Protein AF-A0A951F5Q0-F1 (afdb_monomer)

Nearest PDB structures (foldseek):
  8dj2-assembly2_B  TM=3.797E-01  e=6.574E-02  Chlamydia trachomatis
  5t99-assembly1_A  TM=4.581E-01  e=1.688E-01  Bacteroides uniformis
  5t99-assembly2_B  TM=4.361E-01  e=2.193E-01  Bacteroides uniformis
  5t98-assembly2_B  TM=4.024E-01  e=1.779E-01  Bacteroides uniformis
  5t9g-assembly1_A  TM=4.221E-01  e=2.567E-01  Bacteroides uniformis

Mean predicted aligned error: 11.38 Å

Foldseek 3Di:
DDDDDDDDDDDDDPDDDDDDDPDPPPDPPPPPPPVDFDQAAKDKDKADKDAFQQPDDDPQRGWGWIKIKIKIFTAGPVRDGDQDFPKWKFKDKDWDDWVPDDDDDDDGDTFTQHNRRIDMDMDIATDSDDDGADAPTKTWMKMWMWMADPNDIGGRWIWIWIGHRHDIDTDTCPVPPPDDSD

Secondary structure (DSSP, 8-state):
-----------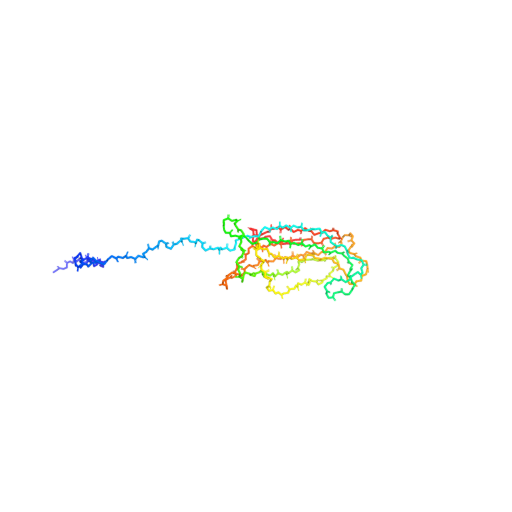-----------------PPP---------EEEEEEEEEEEEEEEEETTEEEEEEEEEEEEEEEE-TTS-B---TT-EEEEEEEEEEEES--------SPEEP-TTSEEEEEEEEEESSSSP--TT-EEEEEEEEEEEETTEEEEEEEEEEEEETTEEEEEE-TT-TT----

Structure (mmCIF, N/CA/C/O backbone):
data_AF-A0A951F5Q0-F1
#
_entry.id   AF-A0A951F5Q0-F1
#
loop_
_atom_site.group_PDB
_atom_site.id
_atom_site.type_symbol
_atom_site.label_atom_id
_atom_site.label_alt_id
_atom_site.label_comp_id
_atom_site.label_asym_id
_atom_site.label_entity_id
_atom_site.label_seq_id
_atom_site.pdbx_PDB_ins_code
_atom_site.Cartn_x
_atom_site.Cartn_y
_atom_site.Cartn_z
_atom_site.occupancy
_atom_site.B_iso_or_equiv
_atom_site.auth_seq_id
_atom_site.auth_comp_id
_atom_site.auth_asym_id
_atom_site.auth_atom_id
_atom_site.pdbx_PDB_model_num
ATOM 1 N N . MET A 1 1 ? 0.484 22.603 83.054 1.00 34.66 1 MET A N 1
ATOM 2 C CA . MET A 1 1 ? 1.721 22.010 82.505 1.00 34.66 1 MET A CA 1
ATOM 3 C C . MET A 1 1 ? 1.322 21.052 81.384 1.00 34.66 1 MET A C 1
ATOM 5 O O . MET A 1 1 ? 0.395 20.286 81.589 1.00 34.66 1 MET A O 1
ATOM 9 N N . SER A 1 2 ? 1.955 21.227 80.217 1.00 35.94 2 SER A N 1
ATOM 10 C CA . SER A 1 2 ? 1.937 20.473 78.933 1.00 35.94 2 SER A CA 1
ATOM 11 C C . SER A 1 2 ? 2.016 18.930 79.021 1.00 35.94 2 SER A C 1
ATOM 13 O O . SER A 1 2 ? 2.311 18.455 80.116 1.00 35.94 2 SER A O 1
ATOM 15 N N . PRO A 1 3 ? 2.018 18.149 77.900 1.00 47.47 3 PRO A N 1
ATOM 16 C CA . PRO A 1 3 ? 1.551 18.370 76.502 1.00 47.47 3 PRO A CA 1
ATOM 17 C C . PRO A 1 3 ? 0.884 17.117 75.828 1.00 47.47 3 PRO A C 1
ATOM 19 O O . PRO A 1 3 ? 0.815 16.049 76.426 1.00 47.47 3 PRO A O 1
ATOM 22 N N . GLY A 1 4 ? 0.498 17.225 74.540 1.00 34.50 4 GLY A N 1
ATOM 23 C CA . GLY A 1 4 ? 0.365 16.106 73.565 1.00 34.50 4 GLY A CA 1
ATOM 24 C C . GLY A 1 4 ? -0.912 16.192 72.702 1.00 34.50 4 GLY A C 1
ATOM 25 O O . GLY A 1 4 ? -1.982 15.926 73.226 1.00 34.50 4 GLY A O 1
ATOM 26 N N . SER A 1 5 ? -0.947 16.742 71.471 1.00 35.59 5 SER A N 1
ATOM 27 C CA . SER A 1 5 ? -0.410 16.261 70.164 1.00 35.59 5 SER A CA 1
ATOM 28 C C . SER A 1 5 ? -0.901 14.838 69.807 1.00 35.59 5 SER A C 1
ATOM 30 O O . SER A 1 5 ? -0.798 13.969 70.658 1.00 35.59 5 SER A O 1
ATOM 32 N N . VAL A 1 6 ? -1.427 14.466 68.627 1.00 37.94 6 VAL A N 1
ATOM 33 C CA . VAL A 1 6 ? -1.341 14.982 67.246 1.00 37.94 6 VAL A CA 1
ATOM 34 C C . VAL A 1 6 ? -2.530 14.422 66.406 1.00 37.94 6 VAL A C 1
ATOM 36 O O . VAL A 1 6 ? -2.963 13.300 66.644 1.00 37.94 6 VAL A O 1
ATOM 39 N N . THR A 1 7 ? -2.957 15.178 65.378 1.00 38.00 7 THR A N 1
ATOM 40 C CA . THR A 1 7 ? -3.414 14.774 64.011 1.00 38.00 7 THR A CA 1
ATOM 41 C C . THR A 1 7 ? -4.562 13.784 63.756 1.00 38.00 7 THR A C 1
ATOM 43 O O . THR A 1 7 ? -4.492 12.619 64.121 1.00 38.00 7 THR A O 1
ATOM 46 N N . GLY A 1 8 ? -5.449 14.189 62.831 1.00 34.72 8 GLY A N 1
ATOM 47 C CA . GLY A 1 8 ? -5.683 13.363 61.633 1.00 34.72 8 GLY A CA 1
ATOM 48 C C . GLY A 1 8 ? -7.130 13.037 61.258 1.00 34.72 8 GLY A C 1
ATOM 49 O O . GLY A 1 8 ? -7.564 11.910 61.424 1.00 34.72 8 GLY A O 1
ATOM 50 N N . SER A 1 9 ? -7.828 14.026 60.699 1.00 41.59 9 SER A N 1
ATOM 51 C CA . SER A 1 9 ? -8.694 13.948 59.509 1.00 41.59 9 SER A CA 1
ATOM 52 C C . SER A 1 9 ? -9.585 12.712 59.252 1.00 41.59 9 SER A C 1
ATOM 54 O O . SER A 1 9 ? -9.148 11.709 58.706 1.00 41.59 9 SER A O 1
ATOM 56 N N . GLY A 1 10 ? -10.894 12.912 59.454 1.00 40.56 10 GLY A N 1
ATOM 57 C CA . GLY A 1 10 ? -11.915 12.735 58.410 1.00 40.56 10 GLY A CA 1
ATOM 58 C C . GLY A 1 10 ? -12.290 11.319 57.966 1.00 40.56 10 GLY A C 1
ATOM 59 O O . GLY A 1 10 ? -11.799 10.847 56.949 1.00 40.56 10 GLY A O 1
ATOM 60 N N . GLN A 1 11 ? -13.328 10.750 58.585 1.00 35.91 11 GLN A N 1
ATOM 61 C CA . GLN A 1 11 ? -14.339 9.979 57.853 1.00 35.91 11 GLN A CA 1
ATOM 62 C C . GLN A 1 11 ? -15.733 10.337 58.378 1.00 35.91 11 GLN A C 1
ATOM 64 O O . GLN A 1 11 ? -16.081 10.073 59.527 1.00 35.91 11 GLN A O 1
ATOM 69 N N . VAL A 1 12 ? -16.520 10.985 57.519 1.00 39.59 12 VAL A N 1
ATOM 70 C CA . VAL A 1 12 ? -17.947 11.231 57.729 1.00 39.59 12 VAL A CA 1
ATOM 71 C C . VAL A 1 12 ? -18.664 9.884 57.684 1.00 39.59 12 VAL A C 1
ATOM 73 O O . VAL A 1 12 ? -18.611 9.168 56.686 1.00 39.59 12 VAL A O 1
ATOM 76 N N . GLN A 1 13 ? -19.327 9.550 58.789 1.00 35.75 13 GLN A N 1
ATOM 77 C CA . GLN A 1 13 ? -20.285 8.457 58.887 1.00 35.75 13 GLN A CA 1
ATOM 78 C C . GLN A 1 13 ? -21.427 8.689 57.888 1.00 35.75 13 GLN A C 1
ATOM 80 O O . GLN A 1 13 ? -22.247 9.583 58.082 1.00 35.75 13 GLN A O 1
ATOM 85 N N . LEU A 1 14 ? -21.528 7.864 56.846 1.00 39.88 14 LEU A N 1
ATOM 86 C CA . LEU A 1 14 ? -22.769 7.747 56.081 1.00 39.88 14 LEU A CA 1
ATOM 87 C C . LEU A 1 14 ? -23.744 6.881 56.886 1.00 39.88 14 LEU A C 1
ATOM 89 O O . LEU A 1 14 ? -23.742 5.651 56.822 1.00 39.88 14 LEU A O 1
ATOM 93 N N . GLN A 1 15 ? -24.537 7.567 57.712 1.00 39.84 15 GLN A N 1
ATOM 94 C CA . GLN A 1 15 ? -25.701 7.018 58.391 1.00 39.84 15 GLN A CA 1
ATOM 95 C C . GLN A 1 15 ? -26.683 6.430 57.368 1.00 39.84 15 GLN A C 1
ATOM 97 O O . GLN A 1 15 ? -27.058 7.060 56.381 1.00 39.84 15 GLN A O 1
ATOM 102 N N . ARG A 1 16 ? -27.104 5.196 57.648 1.00 46.41 16 ARG A N 1
ATOM 103 C CA . ARG A 1 16 ? -28.285 4.548 57.074 1.00 46.41 16 ARG A CA 1
ATOM 104 C C . ARG A 1 16 ? -29.555 5.370 57.346 1.00 46.41 16 ARG A C 1
ATOM 106 O O . ARG A 1 16 ? -29.620 6.030 58.376 1.00 46.41 16 ARG A O 1
ATOM 113 N N . GLN A 1 17 ? -30.581 5.084 56.527 1.00 36.00 17 GLN A N 1
ATOM 114 C CA . GLN A 1 17 ? -32.026 5.374 56.681 1.00 36.00 17 GLN A CA 1
ATOM 115 C C . GLN A 1 17 ? -32.447 6.747 56.122 1.00 36.00 17 GLN A C 1
ATOM 117 O O . GLN A 1 17 ? -31.851 7.748 56.469 1.00 36.00 17 GLN A O 1
ATOM 122 N N . LEU A 1 18 ? -33.452 6.920 55.255 1.00 42.88 18 LEU A N 1
ATOM 123 C CA . LEU A 1 18 ? -34.647 6.149 54.888 1.00 42.88 18 LEU A CA 1
ATOM 124 C C . LEU A 1 18 ? -35.231 6.773 53.601 1.00 42.88 18 LEU A C 1
ATOM 126 O O . LEU A 1 18 ? -35.397 7.985 53.566 1.00 42.88 18 LEU A O 1
ATOM 130 N N . ALA A 1 19 ? -35.630 5.963 52.616 1.00 36.59 19 ALA A N 1
ATOM 131 C CA . ALA A 1 19 ? -36.847 6.173 51.816 1.00 36.59 19 ALA A CA 1
ATOM 132 C C . ALA A 1 19 ? -37.073 4.943 50.925 1.00 36.59 19 ALA A C 1
ATOM 134 O O . ALA A 1 19 ? -36.457 4.786 49.875 1.00 36.59 19 ALA A O 1
ATOM 135 N N . ARG A 1 20 ? -37.956 4.047 51.378 1.00 49.84 20 ARG A N 1
ATOM 136 C CA . ARG A 1 20 ? -38.625 3.095 50.495 1.00 49.84 20 ARG A CA 1
ATOM 137 C C . ARG A 1 20 ? -39.593 3.888 49.623 1.00 49.84 20 ARG A C 1
ATOM 139 O O . ARG A 1 20 ? -40.565 4.428 50.140 1.00 49.84 20 ARG A O 1
ATOM 146 N N . LEU A 1 21 ? -39.326 3.926 48.328 1.00 42.09 21 LEU A N 1
ATOM 147 C CA . LEU A 1 21 ? -40.332 4.110 47.295 1.00 42.09 21 LEU A CA 1
ATOM 148 C C . LEU A 1 21 ? -40.114 2.951 46.327 1.00 42.09 21 LEU A C 1
ATOM 150 O O . LEU A 1 21 ? -39.106 2.907 45.624 1.00 42.09 21 LEU A O 1
ATOM 154 N N . ASP A 1 22 ? -41.021 1.977 46.380 1.00 46.03 22 ASP A N 1
ATOM 155 C CA . ASP A 1 22 ? -41.150 0.911 45.392 1.00 46.03 22 ASP A CA 1
ATOM 156 C C . ASP A 1 22 ? -41.528 1.542 44.044 1.00 46.03 22 ASP A C 1
ATOM 158 O O . ASP A 1 22 ? -42.696 1.603 43.664 1.00 46.03 22 ASP A O 1
ATOM 162 N N . CYS A 1 23 ? -40.536 2.061 43.326 1.00 43.12 23 CYS A N 1
ATOM 163 C CA . CYS A 1 23 ? -40.655 2.322 41.901 1.00 43.12 23 CYS A CA 1
ATOM 164 C C . CYS A 1 23 ? -40.215 1.044 41.179 1.00 43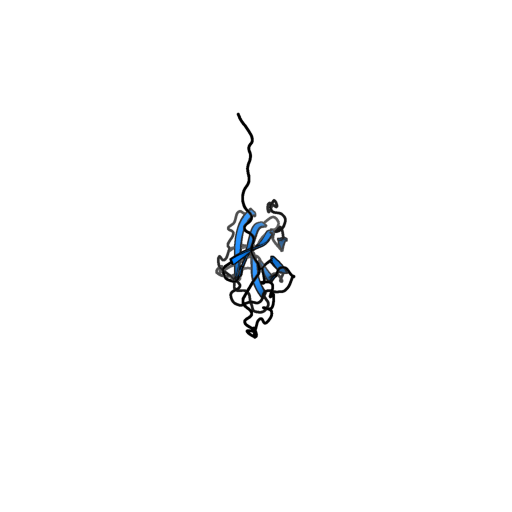.12 23 CYS A C 1
ATOM 166 O O . CYS A 1 23 ? -39.047 0.666 41.309 1.00 43.12 23 CYS A O 1
ATOM 168 N N . PRO A 1 24 ? -41.088 0.358 40.420 1.00 44.47 24 PRO A N 1
ATOM 169 C CA . PRO A 1 24 ? -40.622 -0.676 39.515 1.00 44.47 24 PRO A CA 1
ATOM 170 C C . PRO A 1 24 ? -39.744 0.009 38.467 1.00 44.47 24 PRO A C 1
ATOM 172 O O . PRO A 1 24 ? -40.233 0.746 37.613 1.00 44.47 24 PRO A O 1
ATOM 175 N N . VAL A 1 25 ? -38.432 -0.199 38.555 1.00 49.94 25 VAL A N 1
ATOM 176 C CA . VAL A 1 25 ? -37.504 0.186 37.495 1.00 49.94 25 VAL A CA 1
ATOM 177 C C . VAL A 1 25 ? -37.739 -0.784 36.338 1.00 49.94 25 VAL A C 1
ATOM 179 O O . VAL A 1 25 ? -37.109 -1.833 36.240 1.00 49.94 25 VAL A O 1
ATOM 182 N N . GLN A 1 26 ? -38.722 -0.475 35.495 1.00 48.03 26 GLN A N 1
ATOM 183 C CA . GLN A 1 26 ? -38.802 -1.043 34.156 1.00 48.03 26 GLN A CA 1
ATOM 184 C C . GLN A 1 26 ? -37.678 -0.418 33.327 1.00 48.03 26 GLN A C 1
ATOM 186 O O . GLN A 1 26 ? -37.650 0.797 33.154 1.00 48.03 26 GLN A O 1
ATOM 191 N N . GLY A 1 27 ? -36.775 -1.249 32.806 1.00 50.19 27 GLY A N 1
ATOM 192 C CA . GLY A 1 27 ? -35.956 -0.862 31.657 1.00 50.19 27 GLY A CA 1
ATOM 193 C C . GLY A 1 27 ? -34.483 -0.547 31.905 1.00 50.19 27 GLY A C 1
ATOM 194 O O . GLY A 1 27 ? -33.929 0.256 31.166 1.00 50.19 27 GLY A O 1
ATOM 195 N N . PHE A 1 28 ? -33.806 -1.207 32.848 1.00 48.34 28 PHE A N 1
ATOM 196 C CA . PHE A 1 28 ? -32.399 -1.527 32.578 1.00 48.34 28 PHE A CA 1
ATOM 197 C C . PHE A 1 28 ? -32.382 -2.817 31.762 1.00 48.34 28 PHE A C 1
ATOM 199 O O . PHE A 1 28 ? -32.200 -3.908 32.300 1.00 48.34 28 PHE A O 1
ATOM 206 N N . GLU A 1 29 ? -32.641 -2.700 30.458 1.00 57.72 29 GLU A N 1
ATOM 207 C CA . GLU A 1 29 ? -32.046 -3.674 29.548 1.00 57.72 29 GLU A CA 1
ATOM 208 C C . GLU A 1 29 ? -30.532 -3.595 29.773 1.00 57.72 29 GLU A C 1
ATOM 210 O O . GLU A 1 29 ? -30.008 -2.481 29.912 1.00 57.72 29 GLU A O 1
ATOM 215 N N . PRO A 1 30 ? -29.812 -4.726 29.876 1.00 47.69 30 PRO A N 1
ATOM 216 C CA . PRO A 1 30 ? -28.369 -4.656 29.783 1.00 47.69 30 PRO A CA 1
ATOM 217 C C . PRO A 1 30 ? -28.083 -3.950 28.459 1.00 47.69 30 PRO A C 1
ATOM 219 O O . PRO A 1 30 ? -28.487 -4.439 27.402 1.00 47.69 30 PRO A O 1
ATOM 222 N N . GLN A 1 31 ? -27.443 -2.775 28.510 1.00 47.72 31 GLN A N 1
ATOM 223 C CA . GLN A 1 31 ? -26.735 -2.302 27.333 1.00 47.72 31 GLN A CA 1
ATOM 224 C C . GLN A 1 31 ? -25.876 -3.489 26.935 1.00 47.72 31 GLN A C 1
ATOM 226 O O . GLN A 1 31 ? -25.083 -3.965 27.746 1.00 47.72 31 GLN A O 1
ATOM 231 N N . ASN A 1 32 ? -26.128 -4.039 25.746 1.00 46.88 32 ASN A N 1
ATOM 232 C CA . ASN A 1 32 ? -25.182 -4.946 25.131 1.00 46.88 32 ASN A CA 1
ATOM 233 C C . ASN A 1 32 ? -23.826 -4.267 25.316 1.00 46.88 32 ASN A C 1
ATOM 235 O O . ASN A 1 32 ? -23.648 -3.153 24.818 1.00 46.88 32 ASN A O 1
ATOM 239 N N . ASP A 1 33 ? -22.923 -4.893 26.068 1.00 46.62 33 ASP A N 1
ATOM 240 C CA . ASP A 1 33 ? -21.515 -4.520 26.121 1.00 46.62 33 ASP A CA 1
ATOM 241 C C . ASP A 1 33 ? -20.936 -4.823 24.730 1.00 46.62 33 ASP A C 1
ATOM 243 O O . ASP A 1 33 ? -20.118 -5.726 24.552 1.00 46.62 33 ASP A O 1
ATOM 247 N N . GLN A 1 34 ? -21.422 -4.117 23.701 1.00 54.91 34 GLN A N 1
ATOM 248 C CA . GLN A 1 34 ? -20.759 -4.022 22.421 1.00 54.91 34 GLN A CA 1
ATOM 249 C C . GLN A 1 34 ? -19.440 -3.357 22.748 1.00 54.91 34 GLN A C 1
ATOM 251 O O . GLN A 1 34 ? -19.340 -2.149 22.963 1.00 54.91 34 GLN A O 1
ATOM 256 N N . THR A 1 35 ? -18.435 -4.208 22.896 1.00 65.62 35 THR A N 1
ATOM 257 C CA . THR A 1 35 ? -17.056 -3.784 22.976 1.00 65.62 35 THR A CA 1
ATOM 258 C C . THR A 1 35 ? -16.836 -2.972 21.711 1.00 65.62 35 THR A C 1
ATOM 260 O O . THR A 1 35 ? -17.020 -3.506 20.621 1.00 65.62 35 THR A O 1
ATOM 263 N N . ALA A 1 36 ? -16.568 -1.672 21.855 1.00 81.38 36 ALA A N 1
ATOM 264 C CA . ALA A 1 36 ? -16.390 -0.800 20.703 1.00 81.38 36 ALA A CA 1
ATOM 265 C C . ALA A 1 36 ? -15.351 -1.423 19.759 1.00 81.38 36 ALA A C 1
ATOM 267 O O . ALA A 1 36 ? -14.303 -1.891 20.222 1.00 81.38 36 ALA A O 1
ATOM 268 N N . GLU A 1 37 ? -15.655 -1.468 18.463 1.00 90.50 37 GLU A N 1
ATOM 269 C CA . GLU A 1 37 ? -14.698 -1.928 17.463 1.00 90.50 37 GLU A CA 1
ATOM 270 C C . GLU A 1 37 ? -13.532 -0.935 17.434 1.00 90.50 37 GLU A C 1
ATOM 272 O O . GLU A 1 37 ? -13.719 0.265 17.227 1.00 90.50 37 GLU A O 1
ATOM 277 N N . VAL A 1 38 ? -12.319 -1.416 17.705 1.00 95.06 38 VAL A N 1
ATOM 278 C CA . VAL A 1 38 ? -11.103 -0.602 17.657 1.00 95.06 38 VAL A CA 1
ATOM 279 C C . VAL A 1 38 ? -10.227 -1.146 16.536 1.00 95.06 38 VAL A C 1
ATOM 281 O O . VAL A 1 38 ? -9.713 -2.262 16.666 1.00 95.06 38 VAL A O 1
ATOM 284 N N . PRO A 1 39 ? -10.015 -0.383 15.445 1.00 96.81 39 PRO A N 1
ATOM 285 C CA . PRO A 1 39 ? -9.090 -0.776 14.394 1.00 96.81 39 PRO A CA 1
ATOM 286 C C . PRO A 1 39 ? -7.719 -1.063 15.000 1.00 96.81 39 PRO A C 1
ATOM 288 O O . PRO A 1 39 ? -7.098 -0.182 15.595 1.00 96.81 39 PRO A O 1
ATOM 291 N N . THR A 1 40 ? -7.274 -2.308 14.874 1.00 96.12 40 THR A N 1
ATOM 292 C CA . THR A 1 40 ? -6.071 -2.795 15.560 1.00 96.12 40 THR A CA 1
ATOM 293 C C . THR A 1 40 ? -5.032 -3.298 14.572 1.00 96.12 40 THR A C 1
ATOM 295 O O . THR A 1 40 ? -3.843 -3.070 14.767 1.00 96.12 40 THR A O 1
ATOM 298 N N . SER A 1 41 ? -5.454 -3.959 13.494 1.00 96.81 41 SER A N 1
ATOM 299 C CA . SER A 1 41 ? -4.525 -4.515 12.510 1.00 96.81 41 SER A CA 1
ATOM 300 C C . SER A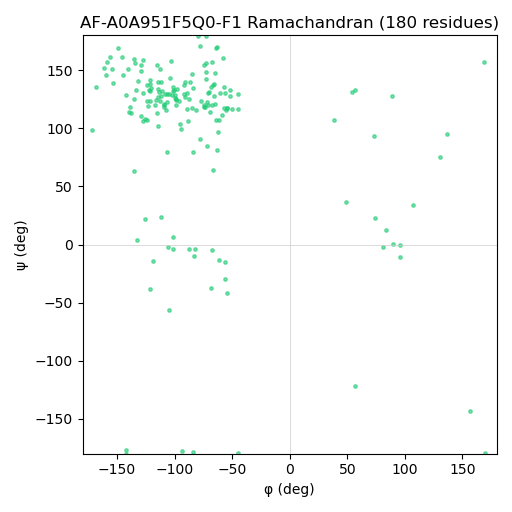 1 41 ? -5.125 -4.540 11.109 1.00 96.81 41 SER A C 1
ATOM 302 O O . SER A 1 41 ? -6.322 -4.315 10.920 1.00 96.81 41 SER A O 1
ATOM 304 N N . LEU A 1 42 ? -4.279 -4.819 10.116 1.00 97.31 42 LEU A N 1
ATOM 305 C CA . LEU A 1 42 ? -4.707 -5.065 8.744 1.00 97.31 42 LEU A CA 1
ATOM 306 C C . LEU A 1 42 ? -4.262 -6.449 8.295 1.00 97.31 42 LEU A C 1
ATOM 308 O O . LEU A 1 42 ? -3.080 -6.788 8.389 1.00 97.31 42 LEU A O 1
ATOM 312 N N . LYS A 1 43 ? -5.186 -7.203 7.705 1.00 97.25 43 LYS A N 1
ATOM 313 C CA . LYS A 1 43 ? -4.848 -8.394 6.926 1.00 97.25 43 LYS A CA 1
ATOM 314 C C . LYS A 1 43 ? -4.578 -7.986 5.483 1.00 97.25 43 LYS A C 1
ATOM 316 O O . LYS A 1 43 ? -5.440 -7.379 4.855 1.00 97.25 43 LYS A O 1
ATOM 321 N N . LEU A 1 44 ? -3.407 -8.345 4.967 1.00 96.75 44 LEU A N 1
ATOM 322 C CA . LEU A 1 44 ? -2.988 -8.061 3.597 1.00 96.75 44 LEU A CA 1
ATOM 323 C C . LEU A 1 44 ? -3.218 -9.269 2.685 1.00 96.75 44 LEU A C 1
ATOM 325 O O . LEU A 1 44 ? -2.837 -10.392 3.021 1.00 96.75 44 LEU A O 1
ATOM 329 N N . GLN A 1 45 ? -3.795 -9.021 1.514 1.00 97.00 45 GLN A N 1
ATOM 330 C CA . GLN A 1 45 ? -3.8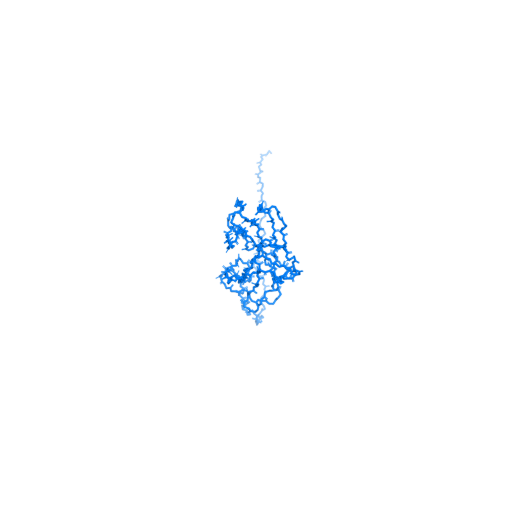09 -9.944 0.390 1.00 97.00 45 GLN A CA 1
ATOM 331 C C . GLN A 1 45 ? -3.201 -9.269 -0.838 1.00 97.00 45 GLN A C 1
ATOM 333 O O . GLN A 1 45 ? -3.737 -8.289 -1.357 1.00 97.00 45 GLN A O 1
ATOM 338 N N . THR A 1 46 ? -2.120 -9.860 -1.328 1.00 94.44 46 THR A N 1
ATOM 339 C CA . THR A 1 46 ? -1.367 -9.360 -2.472 1.00 94.44 46 THR A CA 1
ATOM 340 C C . THR A 1 46 ? -1.883 -9.947 -3.782 1.00 94.44 46 THR A C 1
ATOM 342 O O . THR A 1 46 ? -2.016 -11.164 -3.935 1.00 94.44 46 THR A O 1
ATOM 345 N N . GLY A 1 47 ? -2.198 -9.067 -4.728 1.00 92.31 47 GLY A N 1
ATOM 346 C CA . GLY A 1 47 ? -2.683 -9.405 -6.059 1.00 92.31 47 GLY A CA 1
ATOM 347 C C . GLY A 1 47 ? -1.574 -9.733 -7.061 1.00 92.31 47 GLY A C 1
ATOM 348 O O . GLY A 1 47 ? -0.376 -9.722 -6.764 1.00 92.31 47 GLY A O 1
ATOM 349 N N . ALA A 1 48 ? -1.996 -10.023 -8.293 1.00 90.75 48 ALA A N 1
ATOM 350 C CA . ALA A 1 48 ? -1.090 -10.257 -9.411 1.00 90.75 48 ALA A CA 1
ATOM 351 C C . ALA A 1 48 ? -0.468 -8.950 -9.927 1.00 90.75 48 ALA A C 1
ATOM 353 O O . ALA A 1 48 ? -1.060 -7.873 -9.829 1.00 90.75 48 ALA A O 1
ATOM 354 N N . TYR A 1 49 ? 0.708 -9.068 -10.542 1.00 90.88 49 TYR A N 1
ATOM 355 C CA . TYR A 1 49 ? 1.346 -7.956 -11.236 1.00 90.88 49 TYR A CA 1
ATOM 356 C C . TYR A 1 49 ? 0.631 -7.625 -12.543 1.00 90.88 49 TYR A C 1
ATOM 358 O O . TYR A 1 49 ? 0.250 -8.511 -13.308 1.00 90.88 49 TYR A O 1
ATOM 366 N N . THR A 1 50 ? 0.548 -6.334 -12.836 1.00 94.50 50 THR A N 1
ATOM 367 C CA . THR A 1 50 ? 0.271 -5.824 -14.179 1.00 94.50 50 THR A CA 1
ATOM 368 C C . THR A 1 50 ? 1.542 -5.183 -14.710 1.00 94.50 50 THR A C 1
ATOM 370 O O . THR A 1 50 ? 2.070 -4.267 -14.087 1.00 94.50 50 THR A O 1
ATOM 373 N N . THR A 1 51 ? 2.052 -5.669 -15.840 1.00 95.75 51 THR A N 1
ATOM 374 C CA . THR A 1 51 ? 3.222 -5.088 -16.512 1.00 95.75 51 THR A CA 1
ATOM 375 C C . THR A 1 51 ? 2.779 -4.048 -17.533 1.00 95.75 51 THR A C 1
ATOM 377 O O . THR A 1 51 ? 1.833 -4.271 -18.287 1.00 95.75 51 THR A O 1
ATOM 380 N N . TYR A 1 52 ? 3.514 -2.944 -17.599 1.00 96.12 52 TYR A N 1
ATOM 381 C CA . TYR A 1 52 ? 3.302 -1.856 -18.541 1.00 96.12 52 TYR A CA 1
ATOM 382 C C . TYR A 1 52 ? 4.554 -1.669 -19.393 1.00 96.12 52 TYR A C 1
ATOM 384 O O . TYR A 1 52 ? 5.681 -1.653 -18.898 1.00 96.12 52 TYR A O 1
ATOM 392 N N . ASN A 1 53 ? 4.339 -1.521 -20.691 1.00 97.00 53 ASN A N 1
ATOM 393 C CA . ASN A 1 53 ? 5.343 -1.261 -21.707 1.00 97.00 53 ASN A CA 1
ATOM 394 C C . ASN A 1 53 ? 4.831 -0.166 -22.657 1.00 97.00 53 ASN A C 1
ATOM 396 O O . ASN A 1 53 ? 4.576 -0.408 -23.838 1.00 97.00 53 ASN A O 1
ATOM 400 N N . GLY A 1 54 ? 4.615 1.028 -22.102 1.00 96.25 54 GLY A N 1
ATOM 401 C CA . GLY A 1 54 ? 4.147 2.211 -22.823 1.00 96.25 54 GLY A CA 1
ATOM 402 C C . GLY A 1 54 ? 2.638 2.453 -22.755 1.00 96.25 54 GLY A C 1
ATOM 403 O O . GLY A 1 54 ? 2.174 3.449 -23.304 1.00 96.25 54 GLY A O 1
ATOM 404 N N . GLN A 1 55 ? 1.866 1.596 -22.079 1.00 97.31 55 GLN A N 1
ATOM 405 C CA . GLN A 1 55 ? 0.454 1.862 -21.788 1.00 97.31 55 GLN A CA 1
ATOM 406 C C . GLN A 1 55 ? 0.302 2.948 -20.701 1.00 97.31 55 GLN A C 1
ATOM 408 O O . GLN A 1 55 ? 1.216 3.126 -19.890 1.00 97.31 55 GLN A O 1
ATOM 413 N N . PRO A 1 56 ? -0.845 3.653 -20.641 1.00 95.19 56 PRO A N 1
ATOM 414 C CA . PRO A 1 56 ? -1.123 4.606 -19.571 1.00 95.19 56 PRO A CA 1
ATOM 415 C C . PRO A 1 56 ? -1.249 3.950 -18.188 1.00 95.19 56 PRO A C 1
ATOM 417 O O . PRO A 1 56 ? -1.777 2.844 -18.067 1.00 95.19 56 PRO A O 1
ATOM 420 N N . TYR A 1 57 ? -0.839 4.675 -17.146 1.00 91.94 57 TYR A N 1
ATOM 421 C CA . TYR A 1 57 ? -1.036 4.317 -15.738 1.00 91.94 57 TYR A CA 1
ATOM 422 C C . TYR A 1 57 ? -1.398 5.565 -14.925 1.00 91.94 57 TYR A C 1
ATOM 424 O O . TYR A 1 57 ? -0.600 6.497 -14.799 1.00 91.94 57 TYR A O 1
ATOM 432 N N . GLY A 1 58 ? -2.621 5.612 -14.390 1.00 87.19 58 GLY A N 1
ATOM 433 C CA . GLY A 1 58 ? -3.146 6.812 -13.736 1.00 87.19 58 GLY A CA 1
ATOM 434 C C . GLY A 1 58 ? -3.115 8.023 -14.677 1.00 87.19 58 GLY A C 1
ATOM 435 O O . GLY A 1 58 ? -3.694 7.992 -15.760 1.00 87.19 58 GLY A O 1
ATOM 436 N N . SER A 1 59 ? -2.421 9.089 -14.272 1.00 87.81 59 SER A N 1
ATOM 437 C CA . SER A 1 59 ? -2.200 10.294 -15.087 1.00 87.81 59 SER A CA 1
ATOM 438 C C . SER A 1 59 ? -0.961 10.222 -15.994 1.00 87.81 59 SER A C 1
ATOM 440 O O . SER A 1 59 ? -0.722 11.145 -16.775 1.00 87.81 59 SER A O 1
ATOM 442 N N . ILE A 1 60 ? -0.163 9.152 -15.914 1.00 88.75 60 ILE A N 1
ATOM 443 C CA . ILE A 1 60 ? 1.047 8.969 -16.721 1.00 88.75 60 ILE A CA 1
ATOM 444 C C . ILE A 1 60 ? 0.651 8.355 -18.066 1.00 88.75 60 ILE A C 1
ATOM 446 O O . ILE A 1 60 ? 0.148 7.236 -18.118 1.00 88.75 60 ILE A O 1
ATOM 450 N N . LEU A 1 61 ? 0.899 9.077 -19.165 1.00 92.44 61 LEU A N 1
ATOM 451 C CA . LEU A 1 61 ? 0.483 8.661 -20.512 1.00 92.44 61 LEU A CA 1
ATOM 452 C C . LEU A 1 61 ? 1.240 7.430 -21.034 1.00 92.44 61 LEU A C 1
ATOM 454 O O . LEU A 1 61 ? 0.648 6.589 -21.702 1.00 92.44 61 LEU A O 1
ATOM 458 N N . HIS A 1 62 ? 2.535 7.332 -20.729 1.00 96.12 62 HIS A N 1
ATOM 459 C CA . HIS A 1 62 ? 3.376 6.198 -21.104 1.00 96.12 62 HIS A CA 1
ATOM 460 C C . HIS A 1 62 ? 4.105 5.703 -19.861 1.00 96.12 62 HIS A C 1
ATOM 462 O O . HIS A 1 62 ? 4.973 6.406 -19.350 1.00 96.12 62 HIS A O 1
ATOM 468 N N . TYR A 1 63 ? 3.743 4.522 -19.366 1.00 95.81 63 TYR A N 1
ATOM 469 C CA . TYR A 1 63 ? 4.360 3.915 -18.192 1.00 95.81 63 TYR A CA 1
ATOM 470 C C . TYR A 1 63 ? 5.103 2.632 -18.578 1.00 95.81 63 TYR A C 1
ATOM 472 O O . TYR A 1 63 ? 4.587 1.795 -19.324 1.00 95.81 63 TYR A O 1
ATOM 480 N N . TYR A 1 64 ? 6.331 2.489 -18.087 1.00 96.81 64 TYR A N 1
ATOM 481 C CA . TYR A 1 64 ? 7.198 1.336 -18.324 1.00 96.81 64 TYR A CA 1
ATOM 482 C C . TYR A 1 64 ? 7.608 0.752 -16.976 1.00 96.81 64 TYR A C 1
ATOM 484 O O . TYR A 1 64 ? 8.403 1.360 -16.263 1.00 96.81 64 TYR A O 1
ATOM 492 N N . GLY A 1 65 ? 7.056 -0.401 -16.609 1.00 95.94 65 GLY A N 1
ATOM 493 C CA . GLY A 1 65 ? 7.251 -0.987 -15.284 1.00 95.94 65 GLY A CA 1
ATOM 494 C C . GLY A 1 65 ? 6.130 -1.932 -14.896 1.00 95.94 65 GLY A C 1
ATOM 495 O O . GLY A 1 65 ? 5.604 -2.658 -15.742 1.00 95.94 65 GLY A O 1
ATOM 496 N N . TYR A 1 66 ? 5.756 -1.933 -13.623 1.00 95.81 66 TYR A N 1
ATOM 497 C CA . TYR A 1 66 ? 4.664 -2.765 -13.133 1.00 95.81 66 TYR A CA 1
ATOM 498 C C . TYR A 1 66 ? 3.875 -2.089 -12.011 1.00 95.81 66 TYR A C 1
ATOM 500 O O . TYR A 1 66 ? 4.349 -1.163 -11.354 1.00 95.81 66 TYR A O 1
ATOM 508 N N . SER A 1 67 ? 2.668 -2.598 -11.782 1.00 95.06 67 SER A N 1
ATOM 509 C CA . SER A 1 67 ? 1.869 -2.318 -10.593 1.00 95.06 67 SER A CA 1
ATOM 510 C C . SER A 1 67 ? 1.394 -3.617 -9.955 1.00 95.06 67 SER A C 1
ATOM 512 O O . SER A 1 67 ? 1.218 -4.627 -10.639 1.00 95.06 67 SER A O 1
ATOM 514 N N . GLN A 1 68 ? 1.136 -3.568 -8.659 1.00 94.12 68 GLN A N 1
ATOM 515 C CA . GLN A 1 68 ? 0.565 -4.638 -7.865 1.00 94.12 68 GLN A CA 1
ATOM 516 C C . GLN A 1 68 ? -0.540 -4.056 -6.990 1.00 94.12 68 GLN A C 1
ATOM 518 O O . GLN A 1 68 ? -0.376 -2.996 -6.389 1.00 94.12 68 GLN A O 1
ATOM 523 N N . THR A 1 69 ? -1.684 -4.731 -6.970 1.00 93.50 69 THR A N 1
ATOM 524 C CA . THR A 1 69 ? -2.805 -4.346 -6.114 1.00 93.50 69 THR A CA 1
ATOM 525 C C . THR A 1 69 ? -2.702 -5.077 -4.789 1.00 93.50 69 THR A C 1
ATOM 527 O O . THR A 1 69 ? -2.607 -6.302 -4.759 1.00 93.50 69 THR A O 1
ATOM 530 N N . GLU A 1 70 ? -2.794 -4.323 -3.709 1.00 95.31 70 GLU A N 1
ATOM 531 C CA . GLU A 1 70 ? -2.878 -4.811 -2.345 1.00 95.31 70 GLU A CA 1
ATOM 532 C C . GLU A 1 70 ? -4.306 -4.616 -1.840 1.00 95.31 70 GLU A C 1
ATOM 534 O O . GLU A 1 70 ? -4.885 -3.538 -1.967 1.00 95.31 70 GLU A O 1
ATOM 539 N N . THR A 1 71 ? -4.896 -5.668 -1.280 1.00 97.06 71 THR A N 1
ATOM 540 C CA . THR A 1 71 ? -6.198 -5.591 -0.611 1.00 97.06 71 THR A CA 1
ATOM 541 C C . THR A 1 71 ? -5.983 -5.717 0.885 1.00 97.06 71 THR A C 1
ATOM 543 O O . THR A 1 71 ? -5.537 -6.759 1.369 1.00 97.06 71 THR A O 1
ATOM 546 N N . TYR A 1 72 ? -6.313 -4.662 1.622 1.00 97.69 72 TYR A N 1
ATOM 547 C CA . TYR A 1 72 ? -6.232 -4.644 3.077 1.00 97.69 72 TYR A CA 1
ATOM 548 C C . TYR A 1 72 ? -7.621 -4.816 3.673 1.00 97.69 72 TYR A C 1
ATOM 550 O O . TYR A 1 72 ? -8.526 -4.069 3.323 1.00 97.69 72 TYR A O 1
ATOM 558 N N . THR A 1 73 ? -7.782 -5.767 4.592 1.00 98.38 73 THR A N 1
ATOM 559 C CA . THR A 1 73 ? -8.979 -5.892 5.440 1.00 98.38 73 THR A CA 1
ATOM 560 C C . THR A 1 73 ? -8.693 -5.289 6.811 1.00 98.38 73 THR A C 1
ATOM 562 O O . THR A 1 73 ? -7.715 -5.684 7.450 1.00 98.38 73 THR A O 1
ATOM 565 N N . VAL A 1 74 ? -9.532 -4.358 7.262 1.00 98.06 74 VAL A N 1
ATOM 566 C CA . VAL A 1 74 ? -9.440 -3.728 8.583 1.00 98.06 74 VAL A CA 1
ATOM 567 C C . VAL A 1 74 ? -9.968 -4.679 9.641 1.00 98.06 74 VAL A C 1
ATOM 569 O O . VAL A 1 74 ? -11.116 -5.105 9.546 1.00 98.06 74 VAL A O 1
ATOM 572 N N . LEU A 1 75 ? -9.148 -4.995 10.644 1.00 97.69 75 LEU A N 1
ATOM 573 C CA . LEU A 1 75 ? -9.518 -5.898 11.729 1.00 97.69 75 LEU A CA 1
ATOM 574 C C . LEU A 1 75 ? -9.584 -5.178 13.079 1.00 97.69 75 LEU A C 1
ATOM 576 O O . LEU A 1 75 ? -8.724 -4.347 13.400 1.00 97.69 75 LEU A O 1
ATOM 580 N N . ASP A 1 76 ? -10.588 -5.540 13.873 1.00 96.56 76 ASP A N 1
ATOM 581 C CA . ASP A 1 76 ? -10.730 -5.135 15.268 1.00 96.56 76 ASP A CA 1
ATOM 582 C C . ASP A 1 76 ? -9.717 -5.864 16.180 1.00 96.56 76 ASP A C 1
ATOM 584 O O . ASP A 1 76 ? -8.920 -6.706 15.749 1.00 96.56 76 ASP A O 1
ATOM 588 N N . GLN A 1 77 ? -9.763 -5.557 17.475 1.00 94.81 77 GLN A N 1
ATOM 589 C CA . GLN A 1 77 ? -8.945 -6.183 18.518 1.00 94.81 77 GLN A CA 1
ATOM 590 C C . GLN A 1 77 ? -9.176 -7.698 18.691 1.00 94.81 77 GLN A C 1
ATOM 592 O O . GLN A 1 77 ? -8.388 -8.368 19.357 1.00 94.81 77 GLN A O 1
ATOM 597 N N . ASN A 1 78 ? -10.247 -8.240 18.109 1.00 95.00 78 ASN A N 1
ATOM 598 C CA . ASN A 1 78 ? -10.628 -9.648 18.171 1.00 95.00 78 ASN A CA 1
ATOM 599 C C . ASN A 1 78 ? -10.354 -10.389 16.847 1.00 95.00 78 ASN A C 1
ATOM 601 O O . ASN A 1 78 ? -10.581 -11.596 16.765 1.00 95.00 78 ASN A O 1
ATOM 605 N N . GLY A 1 79 ? -9.867 -9.690 15.814 1.00 94.94 79 GLY A N 1
ATOM 606 C CA . GLY A 1 79 ? -9.623 -10.241 14.482 1.00 94.94 79 GLY A CA 1
ATOM 607 C C . GLY A 1 79 ? -10.853 -10.282 13.566 1.00 94.94 79 GLY A C 1
ATOM 608 O O . GLY A 1 79 ? -10.800 -10.937 12.524 1.00 94.94 79 GLY A O 1
ATOM 609 N N . ASN A 1 80 ? -11.946 -9.604 13.922 1.00 95.62 80 ASN A N 1
ATOM 610 C CA . ASN A 1 80 ? -13.132 -9.460 13.079 1.00 95.62 80 ASN A CA 1
ATOM 611 C C . ASN A 1 80 ? -12.968 -8.292 12.108 1.00 95.62 80 ASN A C 1
ATOM 613 O O . ASN A 1 80 ? -12.357 -7.282 12.446 1.00 95.62 80 ASN A O 1
ATOM 617 N N . ALA A 1 81 ? -13.540 -8.412 10.910 1.00 96.50 81 ALA A N 1
ATOM 618 C CA . ALA A 1 81 ? -13.519 -7.328 9.937 1.00 96.50 81 ALA A CA 1
ATOM 619 C C . ALA A 1 81 ? -14.437 -6.172 10.366 1.00 96.50 81 ALA A C 1
ATOM 621 O O . ALA A 1 81 ? -15.611 -6.399 10.650 1.00 96.50 81 ALA A O 1
ATOM 622 N N . ILE A 1 82 ? -13.913 -4.946 10.337 1.00 95.44 82 ILE A N 1
ATOM 623 C CA . ILE A 1 82 ? -14.679 -3.717 10.571 1.00 95.44 82 ILE A CA 1
ATOM 624 C C . ILE A 1 82 ? -15.243 -3.252 9.229 1.00 95.44 82 ILE A C 1
ATOM 626 O O . ILE A 1 82 ? -14.508 -2.736 8.386 1.00 95.44 82 ILE A O 1
ATOM 630 N N . ALA A 1 83 ? -16.547 -3.432 9.029 1.00 91.44 83 ALA A N 1
ATOM 631 C CA . ALA A 1 83 ? -17.255 -3.104 7.786 1.00 91.44 83 ALA A CA 1
ATOM 632 C C . ALA A 1 83 ? -18.240 -1.927 7.941 1.00 91.44 83 ALA A C 1
ATOM 634 O O . ALA A 1 83 ? -19.218 -1.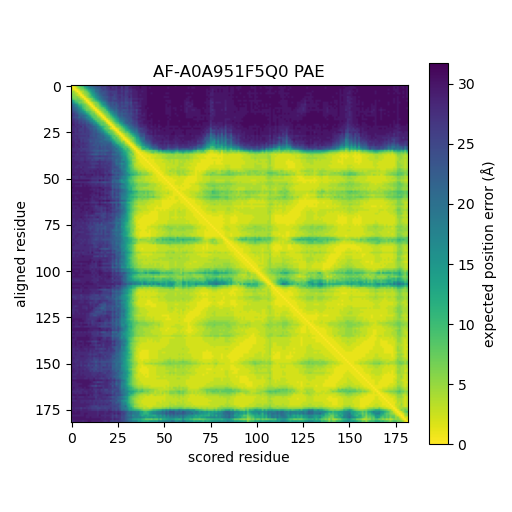807 7.198 1.00 91.44 83 ALA A O 1
ATOM 635 N N . GLU A 1 84 ? -18.005 -1.068 8.933 1.00 86.75 84 GLU A N 1
ATOM 636 C CA . GLU A 1 84 ? -18.875 0.065 9.239 1.00 86.75 84 GLU A CA 1
ATOM 637 C C . GLU A 1 84 ? -18.775 1.202 8.208 1.00 86.75 84 GLU A C 1
ATOM 639 O O . GLU A 1 84 ? -17.725 1.496 7.630 1.00 86.75 84 GLU A O 1
ATOM 644 N N . SER A 1 85 ? -19.888 1.911 8.005 1.00 87.69 85 SER A N 1
ATOM 645 C CA . SER A 1 85 ? -19.912 3.097 7.149 1.00 87.69 85 SER A CA 1
ATOM 646 C C . SER A 1 85 ? -19.084 4.237 7.747 1.00 87.69 85 SER A C 1
ATOM 648 O O . SER A 1 85 ? -19.220 4.549 8.928 1.00 87.69 85 SER A O 1
ATOM 650 N N . GLY A 1 86 ? -18.307 4.931 6.915 1.00 89.75 86 GLY A N 1
ATOM 651 C CA . GLY A 1 86 ? -17.512 6.091 7.341 1.00 89.75 86 GLY A CA 1
ATOM 652 C C . GLY A 1 86 ? -16.105 5.746 7.832 1.00 89.75 86 GLY A C 1
ATOM 653 O O . GLY A 1 86 ? -15.349 6.657 8.171 1.00 89.75 86 GLY A O 1
ATOM 654 N N . VAL A 1 87 ? -15.728 4.465 7.817 1.00 95.62 87 VAL A N 1
ATOM 655 C CA . VAL A 1 87 ? -14.343 4.040 8.026 1.00 95.62 87 VAL A CA 1
ATOM 656 C C . VAL A 1 87 ? -13.502 4.433 6.816 1.00 95.62 87 VAL A C 1
ATOM 658 O O . VAL A 1 87 ? -13.870 4.177 5.666 1.00 95.62 87 VAL A O 1
ATOM 661 N N . THR A 1 88 ? -12.360 5.068 7.075 1.00 96.56 88 THR A N 1
ATOM 662 C CA . THR A 1 88 ? -11.416 5.462 6.022 1.00 96.56 88 THR A CA 1
ATOM 663 C C . THR A 1 88 ? -9.990 5.066 6.372 1.00 96.56 88 THR A C 1
ATOM 665 O O . THR A 1 88 ? -9.563 5.194 7.518 1.00 96.56 88 THR A O 1
ATOM 668 N N . ALA A 1 89 ? -9.241 4.606 5.378 1.00 96.00 89 ALA A N 1
ATOM 669 C CA . ALA A 1 89 ? -7.807 4.394 5.468 1.00 96.00 89 ALA A CA 1
ATOM 670 C C . ALA A 1 89 ? -7.065 5.645 4.996 1.00 96.00 89 ALA A C 1
ATOM 672 O O . ALA A 1 89 ? -7.432 6.260 3.999 1.00 96.00 89 ALA A O 1
ATOM 673 N N . ASN A 1 90 ? -6.015 6.024 5.712 1.00 94.75 90 ASN A N 1
ATOM 674 C CA . ASN A 1 90 ? -5.113 7.103 5.349 1.00 94.75 90 ASN A CA 1
ATOM 675 C C . ASN A 1 90 ? -3.701 6.551 5.312 1.00 94.75 90 ASN A C 1
ATOM 677 O O . ASN A 1 90 ? -3.282 5.818 6.209 1.00 94.75 90 ASN A O 1
ATOM 681 N N . GLU A 1 91 ? -2.961 6.950 4.294 1.00 92.81 91 GLU A N 1
ATOM 682 C CA . GLU A 1 91 ? -1.617 6.466 4.059 1.00 92.81 91 GLU A CA 1
ATOM 683 C C . GLU A 1 91 ? -0.632 7.634 4.045 1.00 92.81 91 GLU A C 1
ATOM 685 O O . GLU A 1 91 ? -0.888 8.695 3.474 1.00 92.81 91 GLU A O 1
ATOM 690 N N . THR A 1 92 ? 0.520 7.441 4.677 1.00 90.94 92 THR A N 1
ATOM 691 C CA . THR A 1 92 ? 1.680 8.317 4.519 1.00 90.94 92 THR A CA 1
ATOM 692 C C . THR A 1 92 ? 2.854 7.499 4.012 1.00 90.94 92 THR A C 1
ATOM 694 O O . THR A 1 92 ? 3.264 6.540 4.666 1.00 90.94 92 THR A O 1
ATOM 697 N N . ILE A 1 93 ? 3.416 7.906 2.872 1.00 91.31 93 ILE A N 1
ATOM 698 C CA . ILE A 1 93 ? 4.583 7.265 2.261 1.00 91.31 93 ILE A CA 1
ATOM 699 C C . ILE A 1 93 ? 5.765 8.226 2.309 1.00 91.31 93 ILE A C 1
ATOM 701 O O . ILE A 1 93 ? 5.664 9.380 1.892 1.00 91.31 93 ILE A O 1
ATOM 705 N N . THR A 1 94 ? 6.910 7.733 2.767 1.00 90.62 94 THR A N 1
ATOM 706 C CA . THR A 1 94 ? 8.186 8.451 2.709 1.00 90.62 94 THR A CA 1
ATOM 707 C C . THR A 1 94 ? 9.218 7.635 1.946 1.00 90.62 94 THR A C 1
ATOM 709 O O . THR A 1 94 ? 9.387 6.444 2.215 1.00 90.62 94 THR A O 1
ATOM 712 N N . GLY A 1 95 ? 9.930 8.275 1.017 1.00 91.44 95 GLY A N 1
ATOM 713 C CA . GLY A 1 95 ? 11.066 7.663 0.329 1.00 91.44 95 GLY A CA 1
ATOM 714 C C . GLY A 1 95 ? 12.241 7.437 1.275 1.00 91.44 95 GLY A C 1
ATOM 715 O O . GLY A 1 95 ? 12.576 8.312 2.070 1.00 91.44 95 GLY A O 1
ATOM 716 N N . VAL A 1 96 ? 12.853 6.259 1.181 1.00 93.00 96 VAL A N 1
ATOM 717 C CA . VAL A 1 96 ? 13.994 5.842 2.008 1.00 93.00 96 VAL A CA 1
ATOM 718 C C . VAL A 1 96 ? 15.272 5.893 1.180 1.00 93.00 96 VAL A C 1
ATOM 720 O O . VAL A 1 96 ? 16.231 6.573 1.536 1.00 93.00 96 VAL A O 1
ATOM 723 N N . SER A 1 97 ? 15.280 5.181 0.056 1.00 93.25 97 SER A N 1
ATOM 724 C CA . SER A 1 97 ? 16.395 5.125 -0.886 1.00 93.25 97 SER A CA 1
ATOM 725 C C . SER A 1 97 ? 15.888 4.682 -2.256 1.00 93.25 97 SER A C 1
ATOM 727 O O . SER A 1 97 ? 14.822 4.078 -2.370 1.00 93.25 97 SER A O 1
ATOM 729 N N . ALA A 1 98 ? 16.625 5.013 -3.311 1.00 94.38 98 ALA A N 1
ATOM 730 C CA . ALA A 1 98 ? 16.279 4.623 -4.671 1.00 94.38 98 ALA A CA 1
ATOM 731 C C . ALA A 1 98 ? 17.530 4.559 -5.546 1.00 94.38 98 ALA A C 1
ATOM 733 O O . ALA A 1 98 ? 18.487 5.310 -5.332 1.00 94.38 98 ALA A O 1
ATOM 734 N N . ASN A 1 99 ? 17.491 3.694 -6.553 1.00 94.06 99 ASN A N 1
ATOM 735 C CA . ASN A 1 99 ? 18.458 3.657 -7.636 1.00 94.06 99 ASN A CA 1
ATOM 736 C C . ASN A 1 99 ? 17.727 3.407 -8.965 1.00 94.06 99 ASN A C 1
ATOM 738 O O . ASN A 1 99 ? 17.127 2.344 -9.104 1.00 94.06 99 ASN A O 1
ATOM 742 N N . PRO A 1 100 ? 17.784 4.329 -9.941 1.00 90.31 100 PRO A N 1
ATOM 743 C CA . PRO A 1 100 ? 18.316 5.691 -9.831 1.00 90.31 100 PRO A CA 1
ATOM 744 C C . PRO A 1 100 ? 17.508 6.539 -8.831 1.00 90.31 100 PRO A C 1
ATOM 746 O O . PRO A 1 100 ? 16.439 6.140 -8.374 1.00 90.31 100 PRO A O 1
ATOM 749 N N . SER A 1 101 ? 18.001 7.731 -8.479 1.00 89.62 101 SER A N 1
ATOM 750 C CA . SER A 1 101 ? 17.210 8.657 -7.661 1.00 89.62 101 SER A CA 1
ATOM 751 C C . SER A 1 101 ? 15.914 9.019 -8.389 1.00 89.62 101 SER A C 1
ATOM 753 O O . SER A 1 101 ? 15.956 9.422 -9.552 1.00 89.62 101 SER A O 1
ATOM 755 N N . GLY A 1 102 ? 14.785 8.916 -7.698 1.00 81.12 102 GLY A N 1
ATOM 756 C CA . GLY A 1 102 ? 13.462 9.137 -8.267 1.00 81.12 102 GLY A CA 1
ATOM 757 C C . GLY A 1 102 ? 12.528 9.835 -7.289 1.00 81.12 102 GLY A C 1
ATOM 758 O O . GLY A 1 102 ? 12.900 10.161 -6.161 1.00 81.12 102 GLY A O 1
ATOM 759 N N . THR A 1 103 ? 11.300 10.071 -7.737 1.00 82.44 103 THR A N 1
ATOM 760 C CA . THR A 1 103 ? 10.247 10.679 -6.922 1.00 82.44 103 THR A CA 1
ATOM 761 C C . THR A 1 103 ? 9.305 9.598 -6.421 1.00 82.44 103 THR A C 1
ATOM 763 O O . THR A 1 103 ? 8.829 8.772 -7.197 1.00 82.44 103 THR A O 1
ATOM 766 N N . VAL A 1 104 ? 9.006 9.630 -5.125 1.00 86.06 104 VAL A N 1
ATOM 767 C CA . VAL A 1 104 ? 7.894 8.865 -4.562 1.00 86.06 104 VAL A CA 1
ATOM 768 C C . VAL A 1 104 ? 6.624 9.661 -4.807 1.00 86.06 104 VAL A C 1
ATOM 770 O O . VAL A 1 104 ? 6.475 10.764 -4.284 1.00 86.06 104 VAL A O 1
ATOM 773 N N . ASN A 1 105 ? 5.726 9.103 -5.612 1.00 81.25 105 ASN A N 1
ATOM 774 C CA . ASN A 1 105 ? 4.386 9.641 -5.787 1.00 81.25 105 ASN A CA 1
ATOM 775 C C . ASN A 1 105 ? 3.441 8.843 -4.894 1.00 81.25 105 ASN A C 1
ATOM 777 O O . ASN A 1 105 ? 3.377 7.623 -5.007 1.00 81.25 105 ASN A O 1
ATOM 781 N N . SER A 1 106 ? 2.706 9.531 -4.030 1.00 79.62 106 SER A N 1
ATOM 782 C CA . SER A 1 106 ? 1.576 8.967 -3.297 1.00 79.62 106 SER A CA 1
ATOM 783 C C . SER A 1 106 ? 0.301 9.680 -3.733 1.00 79.62 106 SER A C 1
ATOM 785 O O . SER A 1 106 ? 0.351 10.818 -4.209 1.00 79.62 106 SER A O 1
ATOM 787 N N . SER A 1 107 ? -0.845 9.013 -3.604 1.00 69.19 107 SER A N 1
ATOM 788 C CA . SER A 1 107 ? -2.141 9.678 -3.728 1.00 69.19 107 SER A CA 1
ATOM 789 C C . SER A 1 107 ? -2.600 10.071 -2.324 1.00 69.19 107 SER A C 1
ATOM 791 O O . SER A 1 107 ? -3.049 9.208 -1.573 1.00 69.19 107 SER A O 1
ATOM 793 N N . PRO A 1 108 ? -2.432 11.337 -1.905 1.00 64.31 108 PRO A N 1
ATOM 794 C CA . PRO A 1 108 ? -2.838 11.741 -0.572 1.00 64.31 108 PRO A CA 1
ATOM 795 C C . PRO A 1 108 ? -4.364 11.841 -0.513 1.00 64.31 108 PRO A C 1
ATOM 797 O O . PRO A 1 108 ? -4.971 12.664 -1.199 1.00 64.31 108 PRO A O 1
ATOM 800 N N . GLY A 1 109 ? -4.990 11.031 0.334 1.00 78.25 109 GLY A N 1
ATOM 801 C CA . GLY A 1 109 ? -6.404 11.175 0.652 1.00 78.25 109 GLY A CA 1
ATOM 802 C C . GLY A 1 109 ? -6.968 9.990 1.432 1.00 78.25 109 GLY A C 1
ATOM 803 O O . GLY A 1 109 ? -6.417 8.893 1.357 1.00 78.25 109 GLY A O 1
ATOM 804 N N . PRO A 1 110 ? -8.066 10.199 2.175 1.00 90.00 110 PRO A N 1
ATOM 805 C CA . PRO A 1 110 ? -8.776 9.106 2.815 1.00 90.00 110 PRO A CA 1
ATOM 806 C C . PRO A 1 110 ? -9.401 8.190 1.755 1.00 90.00 110 PRO A C 1
ATOM 808 O O . PRO A 1 110 ? -10.146 8.643 0.884 1.00 90.00 110 PRO A O 1
ATOM 811 N N . ILE A 1 111 ? -9.125 6.894 1.857 1.00 93.56 111 ILE A N 1
ATOM 812 C CA . ILE A 1 111 ? -9.716 5.839 1.034 1.00 93.56 111 ILE A CA 1
ATOM 813 C C . ILE A 1 111 ? -10.849 5.209 1.840 1.00 93.56 111 ILE A C 1
ATOM 815 O O . ILE A 1 111 ? -10.642 4.764 2.967 1.00 93.56 111 ILE A O 1
ATOM 819 N N . GLY A 1 112 ? -12.059 5.189 1.286 1.00 94.44 112 GLY A N 1
ATOM 820 C CA . GLY A 1 112 ? -13.201 4.550 1.937 1.00 94.44 112 GLY A CA 1
ATOM 821 C C . GLY A 1 112 ? -13.018 3.038 2.047 1.00 94.44 112 GLY A C 1
ATOM 822 O O . GLY A 1 112 ? -12.583 2.393 1.093 1.00 94.44 112 GLY A O 1
ATOM 823 N N . VAL A 1 113 ? -13.383 2.483 3.198 1.00 96.25 113 VAL A N 1
ATOM 824 C CA . VAL A 1 113 ? -13.470 1.036 3.403 1.00 96.25 113 VAL A CA 1
ATOM 825 C C . VAL A 1 113 ? -14.833 0.544 2.903 1.00 96.25 113 VAL A C 1
ATOM 827 O O . VAL A 1 113 ? -15.860 1.184 3.133 1.00 96.25 113 VAL A O 1
ATOM 830 N N . ASN A 1 114 ? -14.844 -0.558 2.155 1.00 95.38 114 ASN A N 1
ATOM 831 C CA . ASN A 1 114 ? -16.058 -1.129 1.575 1.00 95.38 114 ASN A CA 1
ATOM 832 C C . ASN A 1 114 ? -16.868 -1.946 2.606 1.00 95.38 114 ASN A C 1
ATOM 834 O O . ASN A 1 114 ? -16.464 -2.127 3.753 1.00 95.38 114 ASN A O 1
ATOM 838 N N . SER A 1 115 ? -18.008 -2.495 2.180 1.00 95.31 115 SER A N 1
ATOM 839 C CA . SER A 1 115 ? -18.892 -3.315 3.025 1.00 95.31 115 SER A CA 1
ATOM 840 C C . SER A 1 115 ? -18.311 -4.669 3.458 1.00 95.31 115 SER A C 1
ATOM 842 O O . SER A 1 115 ? -18.964 -5.395 4.198 1.00 95.31 115 SER A O 1
ATOM 844 N N . GLU A 1 116 ? -17.125 -5.041 2.979 1.00 96.00 116 GLU A N 1
ATOM 845 C CA . GLU A 1 116 ? -16.379 -6.228 3.417 1.00 96.00 116 GLU A CA 1
ATOM 846 C C . GLU A 1 116 ? -15.243 -5.860 4.386 1.00 96.00 116 GLU A C 1
ATOM 848 O O . GLU A 1 116 ? -14.429 -6.710 4.745 1.00 96.0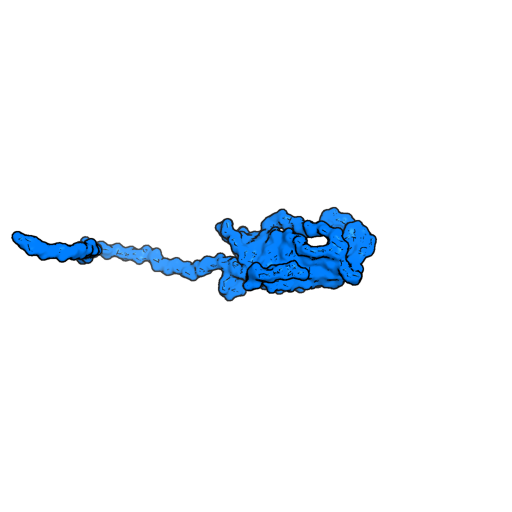0 116 GLU A O 1
ATOM 853 N N . GLY A 1 117 ? -15.158 -4.590 4.793 1.00 96.50 117 GLY A N 1
ATOM 854 C CA . GLY A 1 117 ? -14.076 -4.089 5.630 1.00 96.50 117 GLY A CA 1
ATOM 855 C C . GLY A 1 117 ? -12.757 -3.929 4.879 1.00 96.50 117 GLY A C 1
ATOM 856 O O . GLY A 1 117 ? -11.697 -3.948 5.500 1.00 96.50 117 GLY A O 1
ATOM 857 N N . GLN A 1 118 ? -12.794 -3.788 3.549 1.00 97.50 118 GLN A N 1
ATOM 858 C CA . GLN A 1 118 ? -11.600 -3.743 2.708 1.00 97.50 118 GLN A CA 1
ATOM 859 C C . GLN A 1 118 ? -11.363 -2.389 2.040 1.00 97.50 118 GLN A C 1
ATOM 861 O O . GLN A 1 118 ? -12.300 -1.682 1.670 1.00 97.50 118 GLN A O 1
ATOM 866 N N . PHE A 1 119 ? -10.096 -2.076 1.790 1.00 96.00 119 PHE A N 1
ATOM 867 C CA . PHE A 1 119 ? -9.680 -1.024 0.866 1.00 96.00 119 PHE A CA 1
ATOM 868 C C . PHE A 1 119 ? -8.529 -1.513 -0.020 1.00 96.00 119 PHE A C 1
ATOM 870 O O . PHE A 1 119 ? -7.846 -2.491 0.301 1.00 96.00 119 PHE A O 1
ATOM 877 N N . LEU A 1 120 ? -8.340 -0.834 -1.151 1.00 94.00 120 LEU A N 1
ATOM 878 C CA . LEU A 1 120 ? -7.286 -1.142 -2.112 1.00 94.00 120 LEU A CA 1
ATOM 879 C C . LEU A 1 120 ? -6.144 -0.139 -2.005 1.00 94.00 120 LEU A C 1
ATOM 881 O O . LEU A 1 120 ? -6.372 1.058 -1.843 1.00 94.00 120 LEU A O 1
ATOM 885 N N . ASP A 1 121 ? -4.938 -0.650 -2.180 1.00 92.62 121 ASP A N 1
ATOM 886 C CA . ASP A 1 121 ? -3.704 0.106 -2.340 1.00 92.62 121 ASP A CA 1
ATOM 887 C C . ASP A 1 121 ? -2.972 -0.408 -3.593 1.00 92.62 121 ASP A C 1
ATOM 889 O O . ASP A 1 121 ? -3.126 -1.564 -3.994 1.00 92.62 121 ASP A O 1
ATOM 893 N N . TYR A 1 122 ? -2.224 0.462 -4.266 1.00 91.44 122 TYR A N 1
ATOM 894 C CA . TYR A 1 122 ? -1.535 0.150 -5.514 1.00 91.44 122 TYR A CA 1
ATOM 895 C C . TYR A 1 122 ? -0.054 0.481 -5.389 1.00 91.44 122 TYR A C 1
ATOM 897 O O . TYR A 1 122 ? 0.352 1.641 -5.447 1.00 91.44 122 TYR A O 1
ATOM 905 N N . GLN A 1 123 ? 0.766 -0.561 -5.314 1.00 93.56 123 GLN A N 1
ATOM 906 C CA . GLN A 1 123 ? 2.216 -0.438 -5.321 1.00 93.56 123 GLN A CA 1
ATOM 907 C C . GLN A 1 123 ? 2.720 -0.483 -6.759 1.00 93.56 123 GLN A C 1
ATOM 909 O O . GLN A 1 123 ? 2.337 -1.357 -7.534 1.00 93.56 123 GLN A O 1
ATOM 914 N N . SER A 1 124 ? 3.561 0.469 -7.158 1.00 93.38 124 SER A N 1
ATOM 915 C CA . SER A 1 124 ? 4.055 0.535 -8.536 1.00 93.38 124 SER A CA 1
ATOM 916 C C . SER A 1 124 ? 5.488 1.034 -8.611 1.00 93.38 124 SER A C 1
ATOM 918 O O . SER A 1 124 ? 5.900 1.892 -7.829 1.00 93.38 124 SER A O 1
ATOM 920 N N . PHE A 1 125 ? 6.238 0.502 -9.573 1.00 95.25 125 PHE A N 1
ATOM 921 C CA . PHE A 1 125 ? 7.589 0.949 -9.879 1.00 95.25 125 PHE A CA 1
ATOM 922 C C . PHE A 1 125 ? 7.828 0.925 -11.386 1.00 95.25 125 PHE A C 1
ATOM 924 O O . PHE A 1 125 ? 7.559 -0.067 -12.070 1.00 95.25 125 PHE A O 1
ATOM 931 N N . GLY A 1 126 ? 8.308 2.051 -11.908 1.00 95.12 126 GLY A N 1
ATOM 932 C CA . GLY A 1 126 ? 8.441 2.261 -13.337 1.00 95.12 126 GLY A CA 1
ATOM 933 C C . GLY A 1 126 ? 8.780 3.695 -13.707 1.00 95.12 126 GLY A C 1
ATOM 934 O O . GLY A 1 126 ? 8.917 4.572 -12.852 1.00 95.12 126 GLY A O 1
ATOM 935 N N . PHE A 1 127 ? 8.892 3.920 -15.011 1.00 94.06 127 PHE A N 1
ATOM 936 C CA . PHE A 1 127 ? 9.356 5.169 -15.600 1.00 94.06 127 PHE A CA 1
ATOM 937 C C . PHE A 1 127 ? 8.377 5.699 -16.647 1.00 94.06 127 PHE A C 1
ATOM 939 O O . PHE A 1 127 ? 7.586 4.954 -17.225 1.00 94.06 127 PHE A O 1
ATOM 946 N N . SER A 1 128 ? 8.461 7.002 -16.924 1.00 94.06 128 SER A N 1
ATOM 947 C CA . SER A 1 128 ? 7.689 7.665 -17.985 1.00 94.06 128 SER A CA 1
ATOM 948 C C . SER A 1 128 ? 8.306 7.514 -19.386 1.00 94.06 128 SER A C 1
ATOM 950 O O . SER A 1 128 ? 7.736 7.964 -20.381 1.00 94.06 128 SER A O 1
ATOM 952 N N . SER A 1 129 ? 9.476 6.882 -19.474 1.00 93.94 129 SER A N 1
ATOM 953 C CA . SER A 1 129 ? 10.219 6.605 -20.703 1.00 93.94 129 SER A CA 1
ATOM 954 C C . SER A 1 129 ? 10.837 5.209 -20.634 1.00 93.94 129 SER A C 1
ATOM 956 O O . SER A 1 129 ? 11.166 4.768 -19.535 1.00 93.94 129 SER A O 1
ATOM 958 N N . PRO A 1 130 ? 11.040 4.524 -21.772 1.00 94.75 130 PRO A N 1
ATOM 959 C CA . PRO A 1 130 ? 11.721 3.238 -21.773 1.00 94.75 130 PRO A CA 1
ATOM 960 C C . PRO A 1 130 ? 13.208 3.392 -21.387 1.00 94.75 130 PRO A C 1
ATOM 962 O O . PRO A 1 130 ? 13.787 4.459 -21.615 1.00 94.75 130 PRO A O 1
ATOM 965 N N . PRO A 1 131 ? 13.856 2.321 -20.898 1.00 95.31 131 PRO A N 1
ATOM 966 C CA . PRO A 1 131 ? 13.280 0.998 -20.640 1.00 95.31 131 PRO A CA 1
ATOM 967 C C . PRO A 1 131 ? 12.464 0.949 -19.333 1.00 95.31 131 PRO A C 1
ATOM 969 O O . PRO A 1 131 ? 12.487 1.884 -18.544 1.00 95.31 131 PRO A O 1
ATOM 972 N N . ALA A 1 132 ? 11.739 -0.151 -19.103 1.00 95.38 132 ALA A N 1
ATOM 973 C CA . ALA A 1 132 ? 11.204 -0.487 -17.776 1.00 95.38 132 ALA A CA 1
ATOM 974 C C . ALA A 1 132 ? 12.356 -0.738 -16.768 1.00 95.38 132 ALA A C 1
ATOM 976 O O . ALA A 1 132 ? 13.496 -0.886 -17.219 1.00 95.38 132 ALA A O 1
ATOM 977 N N . PRO A 1 133 ? 12.095 -0.843 -15.448 1.00 96.19 133 PRO A N 1
ATOM 978 C CA . PRO A 1 133 ? 13.111 -1.164 -14.449 1.00 96.19 133 PRO A CA 1
ATOM 979 C C . PRO A 1 133 ? 14.045 -2.311 -14.839 1.00 96.19 133 PRO A C 1
ATOM 981 O O . PRO A 1 133 ? 13.610 -3.382 -15.265 1.00 96.19 133 PRO A O 1
ATOM 984 N N . GLN A 1 134 ? 15.344 -2.062 -14.709 1.00 96.69 134 GLN A N 1
ATOM 985 C CA . GLN A 1 134 ? 16.428 -2.977 -15.045 1.00 96.69 134 GLN A CA 1
ATOM 986 C C . GLN A 1 134 ? 17.029 -3.617 -13.785 1.00 96.69 134 GLN A C 1
ATOM 988 O O . GLN A 1 134 ? 16.917 -3.063 -12.689 1.00 96.69 134 GLN A O 1
ATOM 993 N N . PRO A 1 135 ? 17.701 -4.779 -13.898 1.00 96.81 135 PRO A N 1
ATOM 994 C CA . PRO A 1 135 ? 18.381 -5.393 -12.761 1.00 96.81 135 PRO A CA 1
ATOM 995 C C . PRO A 1 135 ? 19.323 -4.414 -12.040 1.00 96.81 135 PRO A C 1
ATOM 997 O O . PRO A 1 135 ? 20.190 -3.802 -12.659 1.00 96.81 135 PRO A O 1
ATOM 1000 N N . GLY A 1 136 ? 19.161 -4.293 -10.719 1.00 94.81 136 GLY A N 1
ATOM 1001 C CA . GLY A 1 136 ? 19.908 -3.349 -9.876 1.00 94.81 136 GLY A CA 1
ATOM 1002 C C . GLY A 1 136 ? 19.190 -2.021 -9.610 1.00 94.81 136 GLY A C 1
ATOM 1003 O O . GLY A 1 136 ? 19.626 -1.271 -8.733 1.00 94.81 136 GLY A O 1
ATOM 1004 N N . GLU A 1 137 ? 18.088 -1.742 -10.310 1.00 96.00 137 GLU A N 1
ATOM 1005 C CA . GLU A 1 137 ? 17.214 -0.606 -10.019 1.00 96.00 137 GLU A CA 1
ATOM 1006 C C . GLU A 1 137 ? 16.172 -0.964 -8.957 1.00 96.00 137 GLU A C 1
ATOM 1008 O O . GLU A 1 137 ? 15.630 -2.076 -8.940 1.00 96.00 137 GLU A O 1
ATOM 1013 N N . TYR A 1 138 ? 15.917 -0.018 -8.054 1.00 94.62 138 TYR A N 1
ATOM 1014 C CA . TYR A 1 138 ? 15.009 -0.202 -6.932 1.00 94.62 138 TYR A CA 1
ATOM 1015 C C . TYR A 1 138 ? 14.438 1.118 -6.406 1.00 94.62 138 TYR A C 1
ATOM 1017 O O . TYR A 1 138 ? 15.023 2.193 -6.574 1.00 94.62 138 TYR A O 1
ATOM 1025 N N . LEU A 1 139 ? 13.336 1.006 -5.670 1.00 94.69 139 LEU A N 1
ATOM 1026 C CA . LEU A 1 139 ? 12.760 2.053 -4.840 1.00 94.69 139 LEU A CA 1
ATOM 1027 C C . LEU A 1 139 ? 12.364 1.470 -3.483 1.00 94.69 139 LEU A C 1
ATOM 1029 O O . LEU A 1 139 ? 11.575 0.531 -3.409 1.00 94.69 139 LEU A O 1
ATOM 1033 N N . LYS A 1 140 ? 12.865 2.076 -2.408 1.00 93.94 140 LYS A N 1
ATOM 1034 C CA . LYS A 1 140 ? 12.497 1.723 -1.040 1.00 93.94 140 LYS A CA 1
ATOM 1035 C C . LYS A 1 140 ? 11.689 2.825 -0.397 1.00 93.94 140 LYS A C 1
ATOM 1037 O O . LYS A 1 140 ? 12.081 3.998 -0.421 1.00 93.94 140 LYS A O 1
ATOM 1042 N N . THR A 1 141 ? 10.580 2.448 0.219 1.00 93.81 141 THR A N 1
ATOM 1043 C CA . THR A 1 141 ? 9.706 3.385 0.921 1.00 93.81 141 THR A CA 1
ATOM 1044 C C . THR A 1 141 ? 9.285 2.845 2.280 1.00 93.81 141 THR A C 1
ATOM 1046 O O . THR A 1 141 ? 9.307 1.641 2.541 1.00 93.81 141 THR A O 1
ATOM 1049 N N . LYS A 1 142 ? 8.926 3.770 3.166 1.00 93.00 142 LYS A N 1
ATOM 1050 C CA . LYS A 1 142 ? 8.214 3.485 4.406 1.00 93.00 142 LYS A CA 1
ATOM 1051 C C . LYS A 1 142 ? 6.779 3.953 4.229 1.00 93.00 142 LYS A C 1
ATOM 1053 O O . LYS A 1 142 ? 6.559 5.136 3.971 1.00 93.00 142 LYS A O 1
ATOM 1058 N N . GLN A 1 143 ? 5.838 3.039 4.396 1.00 93.31 143 GLN A N 1
ATOM 1059 C CA . GLN A 1 143 ? 4.405 3.293 4.358 1.00 93.31 143 GLN A CA 1
ATOM 1060 C C . GLN A 1 143 ? 3.859 3.175 5.782 1.00 93.31 143 GLN A C 1
ATOM 1062 O O . GLN A 1 143 ? 4.126 2.207 6.486 1.00 93.31 143 GLN A O 1
ATOM 1067 N N . THR A 1 144 ? 3.105 4.174 6.227 1.00 93.19 144 THR A N 1
ATOM 1068 C CA . THR A 1 144 ? 2.346 4.138 7.483 1.00 93.19 144 THR A CA 1
ATOM 1069 C C . THR A 1 144 ? 0.869 4.231 7.147 1.00 93.19 144 THR A C 1
ATOM 1071 O O . THR A 1 144 ? 0.463 5.181 6.479 1.00 93.19 144 THR A O 1
ATOM 1074 N N . ILE A 1 145 ? 0.083 3.264 7.615 1.00 95.00 145 ILE A N 1
ATOM 1075 C CA . ILE A 1 145 ? -1.357 3.200 7.381 1.00 95.00 145 ILE A CA 1
ATOM 1076 C C . ILE A 1 145 ? -2.091 3.428 8.699 1.00 95.00 145 ILE A C 1
ATOM 1078 O O . ILE A 1 145 ? -1.847 2.750 9.704 1.00 95.00 145 ILE A O 1
ATOM 1082 N N . SER A 1 146 ? -3.026 4.371 8.658 1.00 96.06 146 SER A N 1
ATOM 1083 C CA . SER A 1 146 ? -3.921 4.686 9.761 1.00 96.06 146 SER A CA 1
ATOM 1084 C C . SER A 1 146 ? -5.376 4.526 9.342 1.00 96.06 146 SER A C 1
ATOM 1086 O O . SER A 1 146 ? -5.751 4.910 8.237 1.00 96.06 146 SER A O 1
ATOM 1088 N N . ILE A 1 147 ? -6.217 4.018 10.237 1.00 97.44 147 ILE A N 1
ATOM 1089 C CA . ILE A 1 147 ? -7.663 3.909 10.037 1.00 97.44 147 ILE A CA 1
ATOM 1090 C C . ILE A 1 147 ? -8.363 4.975 10.866 1.00 97.44 147 ILE A C 1
ATOM 1092 O O . ILE A 1 147 ? -8.107 5.100 12.059 1.00 97.44 147 ILE A O 1
ATOM 1096 N N . THR A 1 148 ? -9.255 5.738 10.242 1.00 96.56 148 THR A N 1
ATOM 1097 C CA . THR A 1 148 ? -10.162 6.645 10.945 1.00 96.56 148 THR A CA 1
ATOM 1098 C C . THR A 1 148 ? -11.525 5.987 11.101 1.00 96.56 148 THR A C 1
ATOM 1100 O O . THR A 1 148 ? -12.171 5.679 10.100 1.00 96.56 148 THR A O 1
ATOM 1103 N N . LEU A 1 149 ? -11.963 5.808 12.348 1.00 95.00 149 LEU A N 1
ATOM 1104 C CA . LEU A 1 149 ? -13.285 5.305 12.730 1.00 95.00 149 LEU A CA 1
ATOM 1105 C C . LEU A 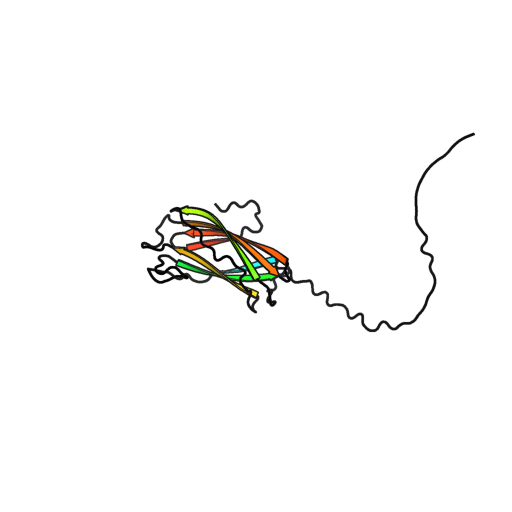1 149 ? -13.915 6.293 13.717 1.00 95.00 149 LEU A C 1
ATOM 1107 O O . LEU A 1 149 ? -13.264 6.719 14.671 1.00 95.00 149 LEU A O 1
ATOM 1111 N N . ALA A 1 150 ? -15.163 6.699 13.462 1.00 92.19 150 ALA A N 1
ATOM 1112 C CA . ALA A 1 150 ? -15.901 7.660 14.292 1.00 92.19 150 ALA A CA 1
ATOM 1113 C C . ALA A 1 150 ? -15.099 8.942 14.638 1.00 92.19 150 ALA A C 1
ATOM 1115 O O . ALA A 1 150 ? -15.190 9.480 15.740 1.00 92.19 150 ALA A O 1
ATOM 1116 N N . GLY A 1 151 ? -14.279 9.426 13.696 1.00 91.69 151 GLY A N 1
ATOM 1117 C CA . GLY A 1 151 ? -13.440 10.621 13.861 1.00 91.69 151 GLY A CA 1
ATOM 1118 C C . GLY A 1 151 ? -12.121 10.409 14.616 1.00 91.69 151 GLY A C 1
ATOM 1119 O O . GLY A 1 151 ? -11.334 11.348 14.712 1.00 91.69 151 GLY A O 1
ATOM 1120 N N . THR A 1 152 ? -11.840 9.200 15.109 1.00 94.62 152 THR A N 1
ATOM 1121 C CA . THR A 1 152 ? -10.571 8.857 15.770 1.00 94.62 152 THR A CA 1
ATOM 1122 C C . THR A 1 152 ? -9.654 8.113 14.805 1.00 94.62 152 THR A C 1
ATOM 1124 O O . THR A 1 152 ? -10.097 7.180 14.143 1.00 94.62 152 THR A O 1
ATOM 1127 N N . SER A 1 153 ? -8.382 8.517 14.730 1.00 95.88 153 SER A N 1
ATOM 1128 C CA . SER A 1 153 ? -7.366 7.897 13.868 1.00 95.88 153 SER A CA 1
ATOM 1129 C C . SER A 1 153 ? -6.474 6.936 14.656 1.00 95.88 153 SER A C 1
ATOM 1131 O O . SER A 1 153 ? -5.852 7.331 15.641 1.00 95.88 153 SER A O 1
ATOM 1133 N N . TYR A 1 154 ? -6.340 5.712 14.156 1.00 96.06 154 TYR A N 1
ATOM 1134 C CA . TYR A 1 154 ? -5.534 4.632 14.720 1.00 96.06 154 TYR A CA 1
ATOM 1135 C C . TYR A 1 154 ? -4.433 4.259 13.734 1.00 96.06 154 TYR A C 1
ATOM 1137 O O . TYR A 1 154 ? -4.738 3.867 12.612 1.00 96.06 154 TYR A O 1
ATOM 1145 N N . GLN A 1 155 ? -3.162 4.369 14.122 1.00 95.44 155 GLN A N 1
ATOM 1146 C CA . GLN A 1 155 ? -2.078 3.772 13.341 1.00 95.44 155 GLN A CA 1
ATOM 1147 C C . GLN A 1 155 ? -2.124 2.259 13.553 1.00 95.44 155 GLN A C 1
ATOM 1149 O O . GLN A 1 155 ? -1.964 1.802 14.680 1.00 95.44 155 GLN A O 1
ATOM 1154 N N . VAL A 1 156 ? -2.347 1.504 12.481 1.00 96.12 156 VAL A N 1
ATOM 1155 C CA . VAL A 1 156 ? -2.557 0.047 12.558 1.00 96.12 156 VAL A CA 1
ATOM 1156 C C . VAL A 1 156 ? -1.510 -0.748 11.794 1.00 96.12 156 VAL A C 1
ATOM 1158 O O . VAL A 1 156 ? -1.446 -1.966 11.940 1.00 96.12 156 VAL A O 1
ATOM 1161 N N . ARG A 1 157 ? -0.725 -0.087 10.931 1.00 94.81 157 ARG A N 1
ATOM 1162 C CA . ARG A 1 157 ? 0.302 -0.765 10.144 1.00 94.81 157 ARG A CA 1
ATOM 1163 C C . ARG A 1 157 ? 1.447 0.153 9.742 1.00 94.81 157 ARG A C 1
ATOM 1165 O O . ARG A 1 157 ? 1.224 1.280 9.297 1.00 94.81 157 ARG A O 1
ATOM 1172 N N . ILE A 1 158 ? 2.667 -0.363 9.823 1.00 94.06 158 ILE A N 1
ATOM 1173 C CA . ILE A 1 158 ? 3.858 0.222 9.209 1.00 94.06 158 ILE A CA 1
ATOM 1174 C C . ILE A 1 158 ? 4.485 -0.834 8.303 1.00 94.06 158 ILE A C 1
ATOM 1176 O O . ILE A 1 158 ? 4.835 -1.918 8.757 1.00 94.06 158 ILE A O 1
ATOM 1180 N N . ASN A 1 159 ? 4.663 -0.499 7.030 1.00 94.38 159 ASN A N 1
ATOM 1181 C CA . ASN A 1 159 ? 5.325 -1.347 6.053 1.00 94.38 159 ASN A CA 1
ATOM 1182 C C . ASN A 1 159 ? 6.659 -0.731 5.615 1.00 94.38 159 ASN A C 1
ATOM 1184 O O . ASN A 1 159 ? 6.752 0.471 5.344 1.00 94.38 159 ASN A O 1
ATOM 1188 N N . CYS A 1 160 ? 7.672 -1.579 5.462 1.00 94.56 160 CYS A N 1
ATOM 1189 C CA . CYS A 1 160 ? 8.824 -1.302 4.613 1.00 94.56 160 CYS A CA 1
ATOM 1190 C C . CYS A 1 160 ? 8.600 -1.963 3.255 1.00 94.56 160 CYS A C 1
ATOM 1192 O O . CYS A 1 160 ? 8.381 -3.174 3.181 1.00 94.56 160 CYS A O 1
ATOM 1194 N N . ILE A 1 161 ? 8.651 -1.164 2.195 1.00 94.38 161 ILE A N 1
ATOM 1195 C CA . ILE A 1 161 ? 8.375 -1.604 0.829 1.00 94.38 161 ILE A CA 1
ATOM 1196 C C . ILE A 1 161 ? 9.675 -1.534 0.039 1.00 94.38 161 ILE A C 1
ATOM 1198 O O . ILE A 1 161 ? 10.287 -0.468 -0.039 1.00 94.38 161 ILE A O 1
ATOM 1202 N N . ASP A 1 162 ? 10.081 -2.661 -0.540 1.00 94.75 162 ASP A N 1
ATOM 1203 C CA . ASP A 1 162 ? 11.223 -2.776 -1.447 1.00 94.75 162 ASP A CA 1
ATOM 1204 C C . ASP A 1 162 ? 10.713 -3.157 -2.840 1.00 94.75 162 ASP A C 1
ATOM 1206 O O . ASP A 1 162 ? 10.318 -4.300 -3.088 1.00 94.75 162 ASP A O 1
ATOM 1210 N N . ALA A 1 163 ? 10.653 -2.170 -3.731 1.00 94.62 163 ALA A N 1
ATOM 1211 C CA . ALA A 1 163 ? 10.269 -2.347 -5.119 1.00 94.62 163 ALA A CA 1
ATOM 1212 C C . ALA A 1 163 ? 11.530 -2.506 -5.973 1.00 94.62 163 ALA A C 1
ATOM 1214 O O . ALA A 1 163 ? 12.219 -1.532 -6.265 1.00 94.62 163 ALA A O 1
ATOM 1215 N N . GLY A 1 164 ? 11.831 -3.735 -6.379 1.00 93.50 164 GLY A N 1
ATOM 1216 C CA . GLY A 1 164 ? 12.912 -4.051 -7.310 1.00 93.50 164 GLY A CA 1
ATOM 1217 C C . GLY A 1 164 ? 12.430 -4.119 -8.758 1.00 93.50 164 GLY A C 1
ATOM 1218 O O . GLY A 1 164 ? 11.251 -3.936 -9.053 1.00 93.50 164 GLY A O 1
ATOM 1219 N N . TYR A 1 165 ? 13.332 -4.451 -9.679 1.00 91.31 165 TYR A N 1
ATOM 1220 C CA . TYR A 1 165 ? 13.049 -4.448 -11.121 1.00 91.31 165 TYR A CA 1
ATOM 1221 C C . TYR A 1 165 ? 11.850 -5.312 -11.574 1.00 91.31 165 TYR A C 1
ATOM 1223 O O . TYR A 1 165 ? 11.206 -4.987 -12.568 1.00 91.31 165 TYR A O 1
ATOM 1231 N N . SER A 1 166 ? 11.535 -6.400 -10.861 1.00 88.25 166 SER A N 1
ATOM 1232 C CA . SER A 1 166 ? 10.469 -7.346 -11.239 1.00 88.25 166 SER A CA 1
ATOM 1233 C C . SER A 1 166 ? 9.524 -7.729 -10.102 1.00 88.25 166 SER A C 1
ATOM 1235 O O . SER A 1 166 ? 8.705 -8.630 -10.275 1.00 88.25 166 SER A O 1
ATOM 1237 N N . SER A 1 167 ? 9.678 -7.134 -8.920 1.00 88.81 167 SER A N 1
ATOM 1238 C CA . SER A 1 167 ? 8.901 -7.517 -7.743 1.00 88.81 167 SER A CA 1
ATOM 1239 C C . SER A 1 167 ? 8.872 -6.421 -6.692 1.00 88.81 167 SER A C 1
ATOM 1241 O O . SER A 1 167 ? 9.894 -5.783 -6.448 1.00 88.81 167 SER A O 1
ATOM 1243 N N . VAL A 1 168 ? 7.750 -6.316 -5.994 1.00 93.69 168 VAL A N 1
ATOM 1244 C CA . VAL A 1 168 ? 7.605 -5.603 -4.729 1.00 93.69 168 VAL A CA 1
ATOM 1245 C C . VAL A 1 168 ? 7.610 -6.611 -3.587 1.00 93.69 168 VAL A C 1
ATOM 1247 O O . VAL A 1 168 ? 6.972 -7.661 -3.652 1.00 93.69 168 VAL A O 1
ATOM 1250 N N . THR A 1 169 ? 8.351 -6.287 -2.532 1.00 93.88 169 THR A N 1
ATOM 1251 C CA . THR A 1 169 ? 8.272 -6.969 -1.241 1.00 93.88 169 THR A CA 1
ATOM 1252 C C . THR A 1 169 ? 7.753 -5.991 -0.202 1.00 93.88 169 THR A C 1
ATOM 1254 O O . THR A 1 169 ? 8.317 -4.912 -0.030 1.00 93.88 169 THR A O 1
ATOM 1257 N N . ILE A 1 170 ? 6.700 -6.384 0.510 1.00 94.62 170 ILE A N 1
ATOM 1258 C CA . ILE A 1 170 ? 6.122 -5.616 1.613 1.00 94.62 170 ILE A CA 1
ATOM 1259 C C . ILE A 1 170 ? 6.441 -6.354 2.910 1.00 94.62 170 ILE A C 1
ATOM 1261 O O . ILE A 1 170 ? 6.028 -7.496 3.101 1.00 94.62 170 ILE A O 1
ATOM 1265 N N . THR A 1 171 ? 7.183 -5.701 3.798 1.00 93.94 171 THR A N 1
ATOM 1266 C CA . THR A 1 171 ? 7.513 -6.229 5.126 1.00 93.94 171 THR A CA 1
ATOM 1267 C C . THR A 1 171 ? 6.765 -5.434 6.184 1.00 93.94 171 THR A C 1
ATOM 1269 O O . THR A 1 171 ? 6.965 -4.225 6.292 1.00 93.94 171 THR A O 1
ATOM 1272 N N . ASP A 1 172 ? 5.922 -6.111 6.962 1.00 93.81 172 ASP A N 1
ATOM 1273 C CA . ASP A 1 172 ? 5.260 -5.524 8.127 1.00 93.81 172 ASP A CA 1
ATOM 1274 C C . ASP A 1 172 ? 6.277 -5.327 9.257 1.00 93.81 172 ASP A C 1
ATOM 1276 O O . ASP A 1 172 ? 6.934 -6.279 9.679 1.00 93.81 172 ASP A O 1
ATOM 1280 N N . VAL A 1 173 ? 6.421 -4.091 9.723 1.00 94.00 173 VAL A N 1
ATOM 1281 C CA . VAL A 1 173 ? 7.322 -3.708 10.818 1.00 94.00 173 VAL A CA 1
ATOM 1282 C C . VAL A 1 173 ? 6.577 -2.957 11.921 1.00 94.00 173 VAL A C 1
ATOM 1284 O O . VAL A 1 173 ? 7.183 -2.207 12.680 1.00 94.00 173 VAL A O 1
ATOM 1287 N N . THR A 1 174 ? 5.257 -3.134 12.007 1.00 92.12 174 THR A N 1
ATOM 1288 C CA . THR A 1 174 ? 4.392 -2.408 12.952 1.00 92.12 174 THR A CA 1
ATOM 1289 C C . THR A 1 174 ? 4.867 -2.542 14.400 1.00 92.12 174 THR A C 1
ATOM 1291 O O . THR A 1 174 ? 4.931 -1.545 15.117 1.00 92.12 174 THR A O 1
ATOM 1294 N N . ASP A 1 175 ? 5.288 -3.743 14.801 1.00 88.06 175 ASP A N 1
ATOM 1295 C CA . ASP A 1 175 ? 5.759 -4.021 16.163 1.00 88.06 175 ASP A CA 1
ATOM 1296 C C . ASP A 1 175 ? 7.233 -3.642 16.400 1.00 88.06 175 ASP A C 1
ATOM 1298 O O . ASP A 1 175 ? 7.698 -3.627 17.542 1.00 88.06 175 ASP A O 1
ATOM 1302 N N . ASP A 1 176 ? 7.984 -3.300 15.348 1.00 82.69 176 ASP A N 1
ATOM 1303 C CA . ASP A 1 176 ? 9.387 -2.896 15.447 1.00 82.69 176 ASP A CA 1
ATOM 1304 C C . ASP A 1 176 ? 9.530 -1.387 15.228 1.00 82.69 176 ASP A C 1
ATOM 1306 O O . ASP A 1 176 ? 9.933 -0.892 14.174 1.00 82.69 176 ASP A O 1
ATOM 1310 N N . SER A 1 177 ? 9.229 -0.635 16.289 1.00 55.22 177 SER A N 1
ATOM 1311 C CA . SER A 1 177 ? 9.381 0.827 16.331 1.00 55.22 177 SER A CA 1
ATOM 1312 C C . SER A 1 177 ? 10.802 1.336 16.005 1.00 55.22 177 SER A C 1
ATOM 1314 O O . SER A 1 177 ? 10.965 2.525 15.719 1.00 55.22 177 SER A O 1
ATOM 1316 N N . GLY A 1 178 ? 11.822 0.462 16.022 1.00 58.28 178 GLY A N 1
ATOM 1317 C CA . GLY A 1 178 ? 13.210 0.760 15.654 1.00 58.28 178 GLY A CA 1
ATOM 1318 C C . GLY A 1 178 ? 13.618 0.282 14.255 1.00 58.28 178 GLY A C 1
ATOM 1319 O O . GLY A 1 178 ? 14.739 0.583 13.824 1.00 58.28 178 GLY A O 1
ATOM 1320 N N . ALA A 1 179 ? 12.742 -0.421 13.529 1.00 65.31 179 ALA A N 1
ATOM 1321 C CA . ALA A 1 179 ? 13.003 -0.856 12.166 1.00 65.31 179 ALA A CA 1
ATOM 1322 C C . ALA A 1 179 ? 13.207 0.366 11.263 1.00 65.31 179 ALA A C 1
ATOM 1324 O O . ALA A 1 179 ? 12.282 1.100 10.898 1.00 65.31 179 ALA A O 1
ATOM 1325 N N . SER A 1 180 ? 14.460 0.584 10.870 1.00 68.69 180 SER A N 1
ATOM 1326 C CA . SER A 1 180 ? 14.754 1.405 9.704 1.00 68.69 180 SER A CA 1
ATOM 1327 C C . SER A 1 180 ? 14.402 0.567 8.486 1.00 68.69 180 SER A C 1
ATOM 1329 O O . SER A 1 180 ? 14.965 -0.509 8.295 1.00 68.69 180 SER A O 1
ATOM 1331 N N . CYS A 1 181 ? 13.476 1.045 7.657 1.00 79.75 181 CYS A N 1
ATOM 1332 C CA . CYS A 1 181 ? 13.403 0.550 6.291 1.00 79.75 181 CYS A CA 1
ATOM 1333 C C . CYS A 1 181 ? 14.787 0.805 5.675 1.00 79.75 181 CYS A C 1
ATOM 1335 O O . CYS A 1 181 ? 15.261 1.942 5.695 1.00 79.75 181 CYS A O 1
ATOM 1337 N N . LYS A 1 182 ? 15.484 -0.259 5.277 1.00 75.25 182 LYS A N 1
ATOM 1338 C CA . LYS A 1 182 ? 16.856 -0.227 4.747 1.00 75.25 182 LYS A CA 1
ATOM 1339 C C . LYS A 1 182 ? 16.838 -0.524 3.271 1.00 75.25 182 LYS A C 1
ATOM 1341 O O . LYS A 1 182 ? 16.113 -1.469 2.903 1.00 75.25 182 LYS A O 1
#

Sequence (182 aa):
MSPGSVTGSGQVQLQRQLARLDCPVQGFEPQNDQTAEVPTSLKLQTGAYTTYNGQPYGSILHYYGYSQTETYTVLDQNGNAIAESGVTANETITGVSANPSGTVNSSPGPIGVNSEGQFLDYQSFGFSSPPAPQPGEYLKTKQTISITLAGTSYQVRINCIDAGYSSVTITDVTDDSGASCK

Solvent-accessible surface area (backbone atoms only — not comparable to full-atom values): 11110 Å² total; per-residue (Å²): 134,88,89,82,89,82,90,83,82,88,80,84,81,83,74,81,87,86,82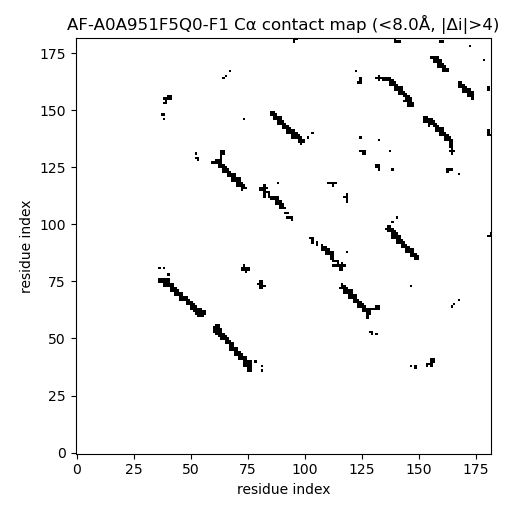,93,72,95,67,84,80,80,76,82,64,78,73,76,82,70,72,75,84,44,74,48,37,64,52,80,45,80,53,70,76,46,79,35,83,52,46,65,52,92,92,39,69,32,24,10,24,38,36,32,43,36,39,36,34,37,15,24,82,84,70,47,67,53,43,55,89,80,29,25,41,35,66,48,77,44,76,67,53,51,35,70,83,76,82,84,83,80,82,84,58,76,41,66,39,40,83,78,7,31,39,80,49,76,52,70,54,63,33,78,52,83,70,42,54,45,93,86,28,34,44,31,31,38,39,41,37,28,40,31,49,96,88,44,77,3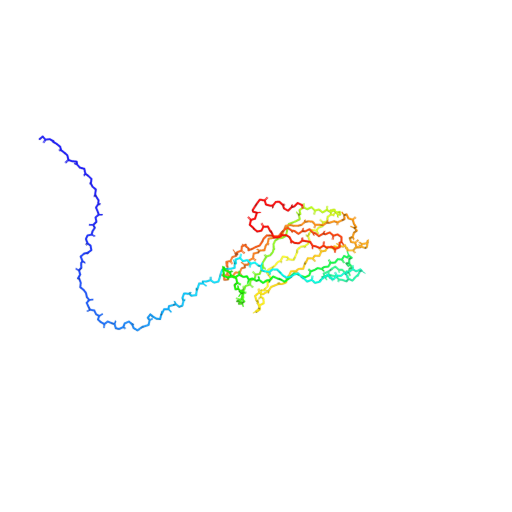3,83,34,43,29,34,30,34,44,33,44,45,89,48,76,45,80,42,82,40,60,90,41,88,80,67,68,66,125

Radius of gyration: 28.12 Å; Cα contacts (8 Å, |Δi|>4): 361; chains: 1; bounding box: 61×32×105 Å

pLDDT: mean 82.7, std 20.45, range [34.5, 98.38]